Protein AF-F6I7S5-F1 (afdb_monomer_lite)

Structure (mmCIF, N/CA/C/O backbone):
data_AF-F6I7S5-F1
#
_entry.id   AF-F6I7S5-F1
#
loop_
_atom_site.group_PDB
_atom_site.id
_atom_site.type_symbol
_atom_site.label_atom_id
_atom_site.label_alt_id
_atom_site.label_comp_id
_atom_site.label_asym_id
_atom_site.label_entity_id
_atom_site.label_seq_id
_atom_site.pdbx_PDB_ins_code
_atom_site.Cartn_x
_atom_site.Cartn_y
_atom_site.Cartn_z
_atom_site.occupancy
_atom_site.B_iso_or_equiv
_atom_site.auth_seq_id
_atom_site.auth_comp_id
_atom_site.auth_asym_id
_atom_site.auth_atom_id
_atom_site.pdbx_PDB_model_num
ATOM 1 N N . MET A 1 1 ? -25.073 -0.819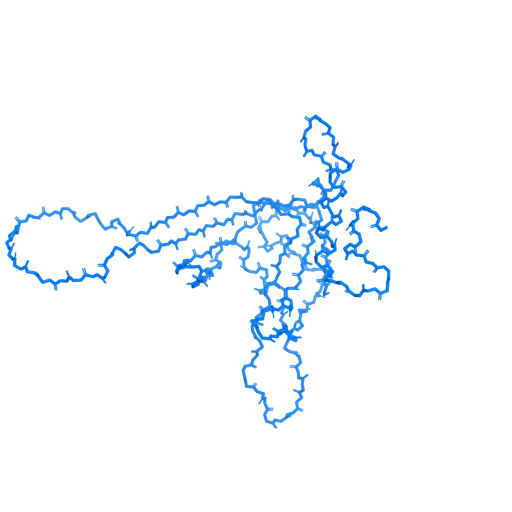 8.452 1.00 60.94 1 MET A N 1
ATOM 2 C CA . MET A 1 1 ? -25.116 -0.047 7.180 1.00 60.94 1 MET A CA 1
ATOM 3 C C . MET A 1 1 ? -25.048 1.482 7.337 1.00 60.94 1 MET A C 1
ATOM 5 O O . MET A 1 1 ? -24.682 2.134 6.365 1.00 60.94 1 MET A O 1
ATOM 9 N N . LYS A 1 2 ? -25.367 2.085 8.504 1.00 76.56 2 LYS A N 1
ATOM 10 C CA . LYS A 1 2 ? -25.260 3.552 8.701 1.00 76.56 2 LYS A CA 1
ATOM 11 C C . LYS A 1 2 ? -23.811 4.066 8.729 1.00 76.56 2 LYS A C 1
ATOM 13 O O . LYS A 1 2 ? -23.535 5.062 8.074 1.00 76.56 2 LYS A O 1
ATOM 18 N N . ALA A 1 3 ? -22.897 3.356 9.396 1.00 79.62 3 ALA A N 1
ATOM 19 C CA . ALA A 1 3 ? -21.488 3.759 9.518 1.00 79.62 3 ALA A CA 1
ATOM 20 C C . ALA A 1 3 ? -20.785 3.941 8.157 1.00 79.62 3 ALA A C 1
ATOM 22 O O . ALA A 1 3 ? -20.092 4.926 7.937 1.00 79.62 3 ALA A O 1
ATOM 23 N N . SER A 1 4 ? -21.039 3.045 7.197 1.00 82.69 4 SER A N 1
ATOM 24 C CA . SER A 1 4 ? -20.518 3.151 5.826 1.00 82.69 4 SER A CA 1
ATOM 25 C C . SER A 1 4 ? -21.387 4.002 4.893 1.00 82.69 4 SER A C 1
ATOM 27 O O . SER A 1 4 ? -21.151 4.007 3.689 1.00 82.69 4 SER A O 1
ATOM 29 N N . LYS A 1 5 ? -22.439 4.666 5.396 1.00 85.50 5 LYS A N 1
ATOM 30 C CA . LYS A 1 5 ? -23.433 5.401 4.588 1.00 85.50 5 LYS A CA 1
ATOM 31 C C . LYS A 1 5 ? -23.984 4.572 3.413 1.00 85.50 5 LYS A C 1
ATOM 33 O O . LYS A 1 5 ? -24.162 5.076 2.310 1.00 85.50 5 LYS A O 1
ATOM 38 N N . LYS A 1 6 ? -24.257 3.280 3.650 1.00 84.69 6 LYS A N 1
ATOM 39 C CA . LYS A 1 6 ? -24.715 2.296 2.643 1.00 84.69 6 LYS A CA 1
ATOM 40 C C . LYS A 1 6 ? -23.729 2.032 1.485 1.00 84.69 6 LYS A C 1
ATOM 42 O O . LYS A 1 6 ? -24.165 1.466 0.482 1.00 84.69 6 LYS A O 1
ATOM 47 N N . ARG A 1 7 ? -22.443 2.395 1.617 1.00 84.81 7 ARG A N 1
ATOM 48 C CA . ARG A 1 7 ? -21.375 2.080 0.643 1.00 84.81 7 ARG A CA 1
ATOM 49 C C . ARG A 1 7 ? -21.106 0.577 0.549 1.00 84.81 7 ARG A C 1
ATOM 51 O O . ARG A 1 7 ? -20.976 0.052 -0.545 1.00 84.81 7 ARG A O 1
ATOM 58 N N . PHE A 1 8 ? -21.115 -0.116 1.688 1.00 88.62 8 PHE A N 1
ATOM 59 C CA . PHE A 1 8 ? -20.945 -1.572 1.771 1.00 88.62 8 PHE A CA 1
ATOM 60 C C . PHE A 1 8 ? -22.254 -2.199 2.253 1.00 88.62 8 PHE A C 1
ATOM 62 O O . PHE A 1 8 ? -22.628 -2.040 3.423 1.00 88.62 8 PHE A O 1
ATOM 69 N N . ARG A 1 9 ? -22.997 -2.821 1.329 1.00 86.25 9 ARG A N 1
ATOM 70 C CA . ARG A 1 9 ? -24.315 -3.426 1.584 1.00 86.25 9 ARG A CA 1
ATOM 71 C C . ARG A 1 9 ? -24.197 -4.941 1.641 1.00 86.25 9 ARG A C 1
ATOM 73 O O . ARG A 1 9 ? -23.410 -5.537 0.918 1.00 86.25 9 ARG A O 1
ATOM 80 N N . ILE A 1 10 ? -25.024 -5.554 2.478 1.00 83.94 10 ILE A N 1
ATOM 81 C CA . ILE A 1 10 ? -25.122 -7.012 2.564 1.00 83.94 10 ILE A CA 1
ATOM 82 C C . ILE A 1 10 ? -25.696 -7.526 1.237 1.00 83.94 10 ILE A C 1
ATOM 84 O O . ILE A 1 10 ? -26.689 -6.984 0.755 1.00 83.94 10 ILE A O 1
ATOM 88 N N . GLY A 1 11 ? -25.047 -8.526 0.638 1.00 85.06 11 GLY A N 1
ATOM 89 C CA . GLY A 1 11 ? -25.449 -9.113 -0.647 1.00 85.06 11 GLY A CA 1
ATOM 90 C C . GLY A 1 11 ? -24.966 -8.365 -1.897 1.00 85.06 11 GLY A C 1
ATOM 91 O O . GLY A 1 11 ? -25.177 -8.857 -2.999 1.00 85.06 11 GLY A O 1
ATOM 92 N N . ALA A 1 12 ? -24.295 -7.216 -1.754 1.00 86.75 12 ALA A N 1
ATOM 93 C CA . ALA A 1 12 ? -23.661 -6.516 -2.870 1.00 86.75 12 ALA A CA 1
ATOM 94 C C . ALA A 1 12 ? -22.141 -6.699 -2.809 1.00 86.75 12 ALA A C 1
ATOM 96 O O . ALA A 1 12 ? -21.521 -6.420 -1.783 1.00 86.75 12 ALA A O 1
ATOM 97 N N . GLN A 1 13 ? -21.537 -7.148 -3.910 1.00 83.44 13 GLN A N 1
ATOM 98 C CA . GLN A 1 13 ? -20.086 -7.278 -3.999 1.00 83.44 13 GLN A CA 1
ATOM 99 C C . GLN A 1 13 ? -19.432 -5.890 -4.022 1.00 83.44 13 GLN A C 1
ATOM 101 O O . GLN A 1 13 ? -19.861 -4.997 -4.751 1.00 83.44 13 GLN A O 1
ATOM 106 N N . SER A 1 14 ? -18.375 -5.721 -3.233 1.00 85.38 14 SER A N 1
ATOM 107 C CA . SER A 1 14 ? -17.546 -4.516 -3.203 1.00 85.38 14 SER A CA 1
ATOM 108 C C . SER A 1 14 ? -16.073 -4.890 -3.259 1.00 85.38 14 SER A C 1
ATOM 110 O O . SER A 1 14 ? -15.705 -6.025 -2.953 1.00 85.38 14 SER A O 1
ATOM 112 N N . ASP A 1 15 ? -15.227 -3.927 -3.609 1.00 85.00 15 ASP A N 1
ATOM 113 C CA . ASP A 1 15 ? -13.785 -4.127 -3.600 1.00 85.00 15 ASP A CA 1
ATOM 114 C C . ASP A 1 15 ? -13.271 -4.360 -2.155 1.00 85.00 15 ASP A C 1
ATOM 116 O O . ASP A 1 15 ? -13.560 -3.553 -1.260 1.00 85.00 15 ASP A O 1
ATOM 120 N N . PRO A 1 16 ? -12.537 -5.459 -1.885 1.00 86.81 16 PRO A N 1
ATOM 121 C CA . PRO A 1 16 ? -12.036 -5.761 -0.544 1.00 86.81 16 PRO A CA 1
ATOM 122 C C . PRO A 1 16 ? -11.033 -4.733 -0.013 1.00 86.81 16 PRO A C 1
ATOM 124 O O . PRO A 1 16 ? -11.004 -4.477 1.190 1.00 86.81 16 PRO A O 1
ATOM 127 N N . VAL A 1 17 ? -10.217 -4.131 -0.884 1.00 88.56 17 VAL A N 1
ATOM 128 C CA . VAL A 1 17 ? -9.227 -3.114 -0.498 1.00 88.56 17 VAL A CA 1
ATOM 129 C C . VAL A 1 17 ? -9.941 -1.828 -0.098 1.00 88.56 17 VAL A C 1
ATOM 131 O O . VAL A 1 17 ? -9.606 -1.227 0.921 1.00 88.56 17 VAL A O 1
ATOM 134 N N . GLU A 1 18 ? -10.970 -1.438 -0.847 1.00 88.94 18 GLU A N 1
ATOM 135 C CA . GLU A 1 18 ? -11.831 -0.301 -0.526 1.00 88.94 18 GLU A CA 1
ATOM 136 C C . GLU A 1 18 ? -12.548 -0.495 0.818 1.00 88.94 18 GLU A C 1
ATOM 138 O O . GLU A 1 18 ? -12.567 0.415 1.653 1.00 88.94 18 GLU A O 1
ATOM 143 N N . PHE A 1 19 ? -13.091 -1.693 1.054 1.00 91.25 19 PHE A N 1
ATOM 144 C CA . PHE A 1 19 ? -13.728 -2.043 2.321 1.00 91.25 19 PHE A CA 1
ATOM 145 C C . PHE A 1 19 ? -12.742 -2.009 3.491 1.00 91.25 19 PHE A C 1
ATOM 147 O O . PHE A 1 19 ? -13.021 -1.366 4.502 1.00 91.25 19 PHE A O 1
ATOM 154 N N . MET A 1 20 ? -11.581 -2.652 3.354 1.00 92.31 20 MET A N 1
ATOM 155 C CA . MET A 1 20 ? -10.560 -2.697 4.404 1.00 92.31 20 MET A CA 1
ATOM 156 C C . MET A 1 20 ? -9.999 -1.312 4.714 1.00 92.31 20 MET A C 1
ATOM 158 O O . MET A 1 20 ? -9.863 -0.955 5.883 1.00 92.31 20 MET A O 1
ATOM 162 N N . SER A 1 21 ? -9.743 -0.497 3.689 1.00 92.19 21 SER A N 1
ATOM 163 C CA . SER A 1 21 ? -9.320 0.892 3.865 1.00 92.19 21 SER A CA 1
ATOM 164 C C . SER A 1 21 ? -10.362 1.693 4.645 1.00 92.19 21 SER A C 1
ATOM 166 O O . SER A 1 21 ? -10.026 2.377 5.613 1.00 92.19 21 SER A O 1
ATOM 168 N N . TRP A 1 22 ? -11.644 1.579 4.283 1.00 93.75 22 TRP A N 1
ATOM 169 C CA . TRP A 1 22 ? -12.716 2.228 5.035 1.00 93.75 22 TRP A CA 1
ATOM 170 C C . TRP A 1 22 ? -12.783 1.726 6.480 1.00 93.75 22 TRP A C 1
ATOM 172 O O . TRP A 1 22 ? -12.867 2.542 7.397 1.00 93.75 22 TRP A O 1
ATOM 182 N N . LEU A 1 23 ? -12.723 0.411 6.692 1.00 93.81 23 LEU A N 1
ATOM 183 C CA . LEU A 1 23 ? -12.840 -0.201 8.011 1.00 93.81 23 LEU A CA 1
ATOM 184 C C . LEU A 1 23 ? -11.714 0.258 8.941 1.00 93.81 23 LEU A C 1
ATOM 186 O O . LEU A 1 23 ? -11.995 0.733 10.036 1.00 93.81 23 LEU A O 1
ATOM 190 N N . LEU A 1 24 ? -10.456 0.174 8.500 1.00 94.38 24 LEU A N 1
ATOM 191 C CA . LEU A 1 24 ? -9.300 0.570 9.308 1.00 94.38 24 LEU A CA 1
ATOM 192 C C . LEU A 1 24 ? -9.330 2.063 9.648 1.00 94.38 24 LEU A C 1
ATOM 194 O O . LEU A 1 24 ? -9.093 2.430 10.795 1.00 94.38 24 LEU A O 1
ATOM 198 N N . ASN A 1 25 ? -9.676 2.919 8.684 1.00 92.94 25 ASN A N 1
ATOM 199 C CA . ASN A 1 25 ? -9.794 4.357 8.926 1.00 92.94 25 ASN A CA 1
ATOM 200 C C . ASN A 1 25 ? -10.958 4.693 9.869 1.00 92.94 25 ASN A C 1
ATOM 202 O O . ASN A 1 25 ? -10.814 5.549 10.739 1.00 92.94 25 ASN A O 1
ATOM 206 N N . THR A 1 26 ? -12.091 4.001 9.734 1.00 93.50 26 THR A N 1
ATOM 207 C CA . THR A 1 26 ? -13.244 4.181 10.631 1.00 93.50 26 THR A CA 1
ATOM 208 C C . THR A 1 26 ? -12.886 3.748 12.051 1.00 93.50 26 THR A C 1
ATOM 210 O O . THR A 1 26 ? -13.056 4.523 12.985 1.00 93.50 26 THR A O 1
ATOM 213 N N . LEU A 1 27 ? -12.286 2.563 12.212 1.00 93.44 27 LEU A N 1
ATOM 214 C CA . LEU A 1 27 ? -11.830 2.071 13.512 1.00 93.44 27 LEU A CA 1
ATOM 215 C C . LEU A 1 27 ? -10.758 2.974 14.126 1.00 93.44 27 LEU A C 1
ATOM 217 O O . LEU A 1 27 ? -10.769 3.189 15.333 1.00 93.44 27 LEU A O 1
ATOM 221 N N . HIS A 1 28 ? -9.843 3.520 13.321 1.00 92.56 28 HIS A N 1
ATOM 222 C CA . HIS A 1 28 ? -8.878 4.503 13.802 1.00 92.56 28 HIS A CA 1
ATOM 223 C C . HIS A 1 28 ? -9.585 5.735 14.373 1.00 92.56 28 HIS A C 1
ATOM 225 O O . HIS A 1 28 ? -9.240 6.161 15.473 1.00 92.56 28 HIS A O 1
ATOM 231 N N . GLY A 1 29 ? -10.563 6.280 13.642 1.00 91.38 29 GLY A N 1
ATOM 232 C CA . GLY A 1 29 ? -11.340 7.445 14.061 1.00 91.38 29 GLY A CA 1
ATOM 233 C C . GLY A 1 29 ? -12.109 7.205 15.359 1.00 91.38 29 GLY A C 1
ATOM 234 O O . GLY A 1 29 ? -12.022 8.026 16.272 1.00 91.38 29 GLY A O 1
ATOM 235 N N . ASP A 1 30 ? -12.787 6.062 15.461 1.00 91.00 30 ASP A N 1
ATOM 236 C CA . ASP A 1 30 ? -13.624 5.709 16.613 1.00 91.00 30 ASP A CA 1
ATOM 237 C C . ASP A 1 30 ? -12.793 5.342 17.855 1.00 91.00 30 ASP A C 1
ATOM 239 O O . ASP A 1 30 ? -13.164 5.675 18.979 1.00 91.00 30 ASP A O 1
ATOM 243 N N . LEU A 1 31 ? -11.637 4.692 17.672 1.00 90.94 31 LEU A N 1
ATOM 244 C CA . LEU A 1 31 ? -10.725 4.290 18.754 1.00 90.94 31 LEU A CA 1
ATOM 245 C C . LEU A 1 31 ? -9.625 5.326 19.022 1.00 90.94 31 LEU A C 1
ATOM 247 O O . LEU A 1 31 ? -8.621 5.030 19.683 1.00 90.94 31 LEU A O 1
ATOM 251 N N . ARG A 1 32 ? -9.765 6.535 18.474 1.00 90.25 32 ARG A N 1
ATOM 252 C CA . ARG A 1 32 ? -8.754 7.578 18.598 1.00 90.25 32 ARG A CA 1
ATOM 253 C C . ARG A 1 32 ? -8.683 8.089 20.030 1.00 90.25 32 ARG A C 1
ATOM 255 O O . ARG A 1 32 ? -9.639 8.639 20.568 1.00 90.25 32 ARG A O 1
ATOM 262 N N . THR A 1 33 ? -7.496 8.017 20.622 1.00 83.06 33 THR A N 1
ATOM 263 C CA . THR A 1 33 ? -7.243 8.652 21.919 1.00 83.06 33 THR A CA 1
ATOM 264 C C . THR A 1 33 ? -6.984 10.151 21.742 1.00 83.06 33 THR A C 1
ATOM 266 O O . THR A 1 33 ? -6.116 10.566 20.969 1.00 83.06 33 THR A O 1
ATOM 269 N N . SER A 1 34 ? -7.718 10.984 22.490 1.00 73.31 34 SER A N 1
ATOM 270 C CA . SER A 1 34 ? -7.696 12.454 22.356 1.00 73.31 34 SER A CA 1
ATOM 271 C C . SER A 1 34 ? -6.321 13.097 22.583 1.00 73.31 34 SER A C 1
ATOM 273 O O . SER A 1 34 ? -6.113 14.232 22.168 1.00 73.31 34 SER A O 1
ATOM 275 N N . LYS A 1 35 ? -5.383 12.408 23.246 1.00 71.31 35 LYS A N 1
ATOM 276 C CA . LYS A 1 35 ? -4.090 12.984 23.652 1.00 71.31 35 LYS A CA 1
ATOM 277 C C . LYS A 1 35 ? -2.967 12.829 22.621 1.00 71.31 35 LYS A C 1
ATOM 279 O O . LYS A 1 35 ? -1.994 13.567 22.710 1.00 71.31 35 LYS A O 1
ATOM 284 N N . LYS A 1 36 ? -3.040 11.865 21.690 1.00 73.44 36 LYS A N 1
ATOM 285 C CA . LYS A 1 36 ? -1.896 11.522 20.810 1.00 73.44 36 LYS A CA 1
ATOM 286 C C . LYS A 1 36 ? -2.239 11.237 19.343 1.00 73.44 36 LYS A C 1
ATOM 288 O O . LYS A 1 36 ? -1.374 10.751 18.624 1.00 73.44 36 LYS A O 1
ATOM 293 N N . ASN A 1 37 ? -3.473 11.498 18.892 1.00 79.69 37 ASN A N 1
ATOM 294 C CA . ASN A 1 37 ? -3.940 11.127 17.540 1.00 79.69 37 ASN A CA 1
ATOM 295 C C . ASN A 1 37 ? -3.550 9.676 17.166 1.00 79.69 37 ASN A C 1
ATOM 297 O O . ASN A 1 37 ? -3.188 9.373 16.034 1.00 79.69 37 ASN A O 1
ATOM 301 N N . SER A 1 38 ? -3.561 8.789 18.164 1.00 85.94 38 SER A N 1
ATOM 302 C CA . SER A 1 38 ? -3.105 7.406 18.066 1.00 85.94 38 SER A CA 1
ATOM 303 C C . SER A 1 38 ? -4.232 6.480 18.512 1.00 85.94 38 SER A C 1
ATOM 305 O O . SER A 1 38 ? -5.096 6.846 19.317 1.00 85.94 38 SER A O 1
ATOM 307 N N . SER A 1 39 ? -4.225 5.281 17.947 1.00 93.06 39 SER A N 1
ATOM 308 C CA . SER A 1 39 ? -5.195 4.213 18.176 1.00 93.06 39 SER A CA 1
ATOM 309 C C . SER A 1 39 ? -4.461 2.880 18.074 1.00 93.06 39 SER A C 1
ATOM 311 O O . SER A 1 39 ? -3.390 2.814 17.461 1.00 93.06 39 SER A O 1
ATOM 313 N N . ILE A 1 40 ? -5.075 1.806 18.569 1.00 92.06 40 ILE A N 1
ATOM 314 C CA . ILE A 1 40 ? -4.549 0.451 18.369 1.00 92.06 40 ILE A CA 1
ATOM 315 C C . ILE A 1 40 ? -4.340 0.126 16.881 1.00 92.06 40 ILE A C 1
ATOM 317 O O . ILE A 1 40 ? -3.349 -0.503 16.531 1.00 92.06 40 ILE A O 1
ATOM 321 N N . ILE A 1 41 ? -5.197 0.648 15.993 1.00 94.06 41 ILE A N 1
ATOM 322 C CA . ILE A 1 41 ? -5.081 0.449 14.542 1.00 94.06 41 ILE A CA 1
ATOM 323 C C . ILE A 1 41 ? -3.753 0.998 14.019 1.00 94.06 41 ILE A C 1
ATOM 325 O O . ILE A 1 41 ? -3.024 0.298 13.324 1.00 94.06 41 ILE A O 1
ATOM 329 N N . TYR A 1 42 ? -3.405 2.229 14.390 1.00 93.69 42 TYR A N 1
ATOM 330 C CA . TYR A 1 42 ? -2.148 2.840 13.954 1.00 93.69 42 TYR A CA 1
ATOM 331 C C . TYR A 1 42 ? -0.935 2.179 14.610 1.00 93.69 42 TYR A C 1
ATOM 333 O O . TYR A 1 42 ? 0.080 1.989 13.951 1.00 93.69 42 TYR A O 1
ATOM 341 N N . ASN A 1 43 ? -1.045 1.760 15.869 1.00 91.56 43 ASN A N 1
ATOM 342 C CA . ASN A 1 43 ? 0.048 1.061 16.547 1.00 91.56 43 ASN A CA 1
ATOM 343 C C . ASN A 1 43 ? 0.348 -0.301 15.899 1.00 91.56 43 ASN A C 1
ATOM 345 O O . ASN A 1 43 ? 1.510 -0.682 15.782 1.00 91.56 43 ASN A O 1
ATOM 349 N N . CYS A 1 44 ? -0.688 -1.017 15.457 1.00 92.38 44 CYS A N 1
ATOM 350 C CA . CYS A 1 44 ? -0.541 -2.340 14.864 1.00 92.38 44 CYS A CA 1
ATOM 351 C C . CYS A 1 44 ? -0.183 -2.296 13.374 1.00 92.38 44 CYS A C 1
ATOM 353 O O . CYS A 1 44 ? 0.696 -3.042 12.951 1.00 92.38 44 CYS A O 1
ATOM 355 N N . PHE A 1 45 ? -0.847 -1.444 12.586 1.00 94.56 45 PHE A N 1
ATOM 356 C CA . PHE A 1 45 ? -0.828 -1.522 11.119 1.00 94.56 45 PHE A CA 1
ATOM 357 C C . PHE A 1 45 ? -0.112 -0.356 10.425 1.00 94.56 45 PHE A C 1
ATOM 359 O O . PHE A 1 45 ? 0.153 -0.450 9.228 1.00 94.56 45 PHE A O 1
ATOM 366 N N . GLN A 1 46 ? 0.223 0.739 11.123 1.00 94.56 46 GLN A N 1
ATOM 367 C CA . GLN A 1 46 ? 0.822 1.905 10.466 1.00 94.56 46 GLN A CA 1
ATOM 368 C C . GLN A 1 46 ? 2.330 1.749 10.240 1.00 94.56 46 GLN A C 1
ATOM 370 O O . GLN A 1 46 ? 3.147 1.904 11.152 1.00 94.56 46 GLN A O 1
ATOM 375 N N . GLY A 1 47 ? 2.706 1.534 8.984 1.00 93.94 47 GLY A N 1
ATOM 376 C CA . GLY A 1 47 ? 4.079 1.659 8.516 1.00 93.94 47 GLY A CA 1
ATOM 377 C C . GLY A 1 47 ? 4.439 3.087 8.104 1.00 93.94 47 GLY A C 1
ATOM 378 O O . GLY A 1 47 ? 3.660 4.030 8.266 1.00 93.94 47 GLY A O 1
ATOM 379 N N . GLU A 1 48 ? 5.647 3.251 7.583 1.00 94.69 48 GLU A N 1
ATOM 380 C CA . GLU A 1 48 ? 6.101 4.467 6.908 1.00 94.69 48 GLU A CA 1
ATOM 381 C C . GLU A 1 48 ? 6.873 4.074 5.650 1.00 94.69 48 GLU A C 1
ATOM 383 O O . GLU A 1 48 ? 7.692 3.150 5.673 1.00 94.69 48 GLU A O 1
ATOM 388 N N . LEU A 1 49 ? 6.556 4.754 4.553 1.00 94.50 49 LEU A N 1
ATOM 389 C CA . LEU A 1 49 ? 7.176 4.574 3.255 1.00 94.50 49 LEU A CA 1
ATOM 390 C C . LEU A 1 49 ? 7.848 5.881 2.851 1.00 94.50 49 LEU A C 1
ATOM 392 O O . LEU A 1 49 ? 7.217 6.936 2.841 1.00 94.50 49 LEU A O 1
ATOM 396 N N . GLU A 1 50 ? 9.116 5.803 2.493 1.00 95.12 50 GLU A N 1
ATOM 397 C CA . GLU A 1 50 ? 9.846 6.884 1.857 1.00 95.12 50 GLU A CA 1
ATOM 398 C C . GLU A 1 50 ? 9.791 6.711 0.341 1.00 95.12 50 GLU A C 1
ATOM 400 O O . GLU A 1 50 ? 9.958 5.608 -0.184 1.00 95.12 50 GLU A O 1
ATOM 405 N N . VAL A 1 51 ? 9.528 7.811 -0.353 1.00 94.06 51 VAL A N 1
ATOM 406 C CA . VAL A 1 51 ? 9.474 7.890 -1.808 1.00 94.06 51 VAL A CA 1
ATOM 407 C C . VAL A 1 51 ? 10.464 8.952 -2.241 1.00 94.06 51 VAL A C 1
ATOM 409 O O . VAL A 1 51 ? 10.293 10.125 -1.910 1.00 94.06 51 VAL A O 1
ATOM 412 N N . VAL A 1 52 ? 11.490 8.530 -2.971 1.00 93.56 52 VAL A N 1
ATOM 413 C CA . VAL A 1 52 ? 12.461 9.423 -3.607 1.00 93.56 52 VAL A CA 1
ATOM 414 C C . VAL A 1 52 ? 12.085 9.527 -5.072 1.00 93.56 52 VAL A C 1
ATOM 416 O O . VAL A 1 52 ? 11.992 8.510 -5.756 1.00 93.56 52 VAL A O 1
ATOM 419 N N . LYS A 1 53 ? 11.841 10.742 -5.545 1.00 91.19 53 LYS A N 1
ATOM 420 C CA . LYS A 1 53 ? 11.402 11.038 -6.902 1.00 91.19 53 LYS A CA 1
ATOM 421 C C . LYS A 1 53 ? 12.437 11.926 -7.575 1.00 91.19 53 LYS A C 1
ATOM 423 O O . LYS A 1 53 ? 12.685 13.043 -7.139 1.00 91.19 53 LYS A O 1
ATOM 428 N N . GLU A 1 54 ? 13.015 11.417 -8.650 1.00 90.62 54 GLU A N 1
ATOM 429 C CA . GLU A 1 54 ? 13.991 12.105 -9.483 1.00 90.62 54 GLU A CA 1
ATOM 430 C C . GLU A 1 54 ? 13.284 12.550 -10.765 1.00 90.62 54 GLU A C 1
ATOM 432 O O . GLU A 1 54 ? 12.785 11.725 -11.539 1.00 90.62 54 GLU A O 1
ATOM 437 N N . ILE A 1 55 ? 13.185 13.860 -10.971 1.00 85.94 55 ILE A N 1
ATOM 438 C CA . ILE A 1 55 ? 12.555 14.459 -12.146 1.00 85.94 55 ILE A CA 1
ATOM 439 C C . ILE A 1 55 ? 13.670 15.072 -12.994 1.00 85.94 55 ILE A C 1
ATOM 441 O O . ILE A 1 55 ? 14.321 16.008 -12.524 1.00 85.94 55 ILE A O 1
ATOM 445 N N . PRO A 1 56 ? 13.905 14.591 -14.226 1.00 82.62 56 PRO A N 1
ATOM 446 C CA . PRO A 1 56 ? 14.809 15.270 -15.138 1.00 82.62 56 PRO A CA 1
ATOM 447 C C . PRO A 1 56 ? 14.215 16.639 -15.472 1.00 82.62 56 PRO A C 1
ATOM 449 O O . PRO A 1 56 ? 13.094 16.740 -15.982 1.00 82.62 56 PRO A O 1
ATOM 452 N N . ASN A 1 57 ? 14.953 17.696 -15.160 1.00 71.06 57 ASN A N 1
ATOM 453 C CA . ASN A 1 57 ? 14.606 19.034 -15.581 1.00 71.06 57 ASN A CA 1
ATOM 454 C C . ASN A 1 57 ? 14.933 19.101 -17.078 1.00 71.06 57 ASN A C 1
ATOM 456 O O . ASN A 1 57 ? 16.078 19.015 -17.500 1.00 71.06 57 ASN A O 1
ATOM 460 N N . LYS A 1 58 ? 13.904 19.102 -17.924 1.00 62.44 58 LYS A N 1
ATOM 461 C CA . LYS A 1 58 ? 14.060 19.491 -19.325 1.00 62.44 58 LYS A CA 1
ATOM 462 C C . LYS A 1 58 ? 13.514 20.899 -19.434 1.00 62.44 58 LYS A C 1
ATOM 464 O O . LYS A 1 58 ? 12.320 21.083 -19.674 1.00 62.44 58 LYS A O 1
ATOM 469 N N . GLY A 1 59 ? 14.388 21.879 -19.236 1.00 52.47 59 GLY A N 1
ATOM 470 C CA . GLY A 1 59 ? 14.140 23.224 -19.729 1.00 52.47 59 GLY A CA 1
ATOM 471 C C . GLY A 1 59 ? 13.940 23.182 -21.249 1.00 52.47 59 GLY A C 1
ATOM 472 O O . GLY A 1 59 ? 14.795 22.697 -21.978 1.00 52.47 59 GLY A O 1
ATOM 473 N N . PHE A 1 60 ? 12.775 23.644 -21.702 1.00 43.41 60 PHE A N 1
ATOM 474 C CA . PHE A 1 60 ? 12.535 24.273 -23.006 1.00 43.41 60 PHE A CA 1
ATOM 475 C C . PHE A 1 60 ? 13.156 23.614 -24.256 1.00 43.41 60 PHE A C 1
ATOM 477 O O . PHE A 1 60 ? 14.134 24.094 -24.821 1.00 43.41 60 PHE A O 1
ATOM 484 N N . PHE A 1 61 ? 12.486 22.595 -24.799 1.00 45.69 61 PHE A N 1
ATOM 485 C CA . PHE A 1 61 ? 12.536 22.325 -26.241 1.00 45.69 61 PHE A CA 1
ATOM 486 C C . PHE A 1 61 ? 11.528 23.226 -26.973 1.00 45.69 61 PHE A C 1
ATOM 488 O O . PHE A 1 61 ? 10.549 22.715 -27.495 1.00 45.69 61 PHE A O 1
ATOM 495 N N . GLU A 1 62 ? 11.743 24.545 -27.031 1.00 44.53 62 GLU A N 1
ATOM 496 C CA . GLU A 1 62 ? 11.118 25.391 -28.065 1.00 44.53 62 GLU A CA 1
ATOM 497 C C . GLU A 1 62 ? 12.087 26.499 -28.530 1.00 44.53 62 GLU A C 1
ATOM 499 O O . GLU A 1 62 ? 12.428 27.406 -27.781 1.00 44.53 62 GLU A O 1
ATOM 504 N N . LYS A 1 63 ? 12.492 26.373 -29.805 1.00 39.03 63 LYS A N 1
ATOM 505 C CA . LYS A 1 63 ? 13.169 27.326 -30.712 1.00 39.03 63 LYS A CA 1
ATOM 506 C C . LYS A 1 63 ? 14.604 27.781 -30.400 1.00 39.03 63 LYS A C 1
ATOM 508 O O . LYS A 1 63 ? 14.855 28.804 -29.777 1.00 39.03 63 LYS A O 1
ATOM 513 N N . ARG A 1 64 ? 15.548 27.089 -31.052 1.00 43.84 64 ARG A N 1
ATOM 514 C CA . ARG A 1 64 ? 16.738 27.721 -31.639 1.00 43.84 64 ARG A CA 1
ATOM 515 C C . ARG A 1 64 ? 16.307 28.489 -32.891 1.00 43.84 64 ARG A C 1
ATOM 517 O O . ARG A 1 64 ? 15.776 27.857 -33.794 1.00 43.84 64 ARG A O 1
ATOM 524 N N . GLU A 1 65 ? 16.548 29.794 -32.921 1.00 43.16 65 GLU A N 1
ATOM 525 C CA . GLU A 1 65 ? 17.009 30.554 -34.096 1.00 43.16 65 GLU A CA 1
ATOM 526 C C . GLU A 1 65 ? 17.276 32.005 -33.670 1.00 43.16 65 GLU A C 1
ATOM 528 O O . GLU A 1 65 ? 16.352 32.807 -33.558 1.00 43.16 65 GLU A O 1
ATOM 533 N N . ASN A 1 66 ? 18.535 32.310 -33.335 1.00 37.28 66 ASN A N 1
ATOM 534 C CA . ASN A 1 66 ? 19.318 33.395 -33.944 1.00 37.28 66 ASN A CA 1
ATOM 535 C C . ASN A 1 66 ? 20.587 33.704 -33.133 1.00 37.28 66 ASN A C 1
ATOM 537 O O . ASN A 1 66 ? 20.509 34.035 -31.957 1.00 37.28 66 ASN A O 1
ATOM 541 N N . GLY A 1 67 ? 21.726 33.613 -33.826 1.00 39.06 67 GLY A N 1
ATOM 542 C CA . GLY A 1 67 ? 22.731 34.679 -33.901 1.00 39.06 67 GLY A CA 1
ATOM 543 C C . GLY A 1 67 ? 23.521 35.079 -32.653 1.00 39.06 67 GLY A C 1
ATOM 544 O O . GLY A 1 67 ? 23.055 35.886 -31.862 1.00 39.06 67 GLY A O 1
ATOM 545 N N . ASP A 1 68 ? 24.776 34.631 -32.658 1.00 35.84 68 ASP A N 1
ATOM 546 C CA . ASP A 1 68 ? 25.996 35.372 -32.306 1.00 35.84 68 ASP A CA 1
ATOM 547 C C . ASP A 1 68 ? 26.502 35.551 -30.857 1.00 35.84 68 ASP A C 1
ATOM 549 O O . ASP A 1 68 ? 25.830 35.987 -29.928 1.00 35.84 68 ASP A O 1
ATOM 553 N N . ASP A 1 69 ? 27.815 35.288 -30.806 1.00 37.59 69 ASP A N 1
ATOM 554 C CA . ASP A 1 69 ? 28.900 35.876 -30.019 1.00 37.59 69 ASP A CA 1
ATOM 555 C C . ASP A 1 69 ? 29.314 35.349 -28.623 1.00 37.59 69 ASP A C 1
ATOM 557 O O . ASP A 1 69 ? 28.745 35.633 -27.574 1.00 37.59 69 ASP A O 1
ATOM 561 N N . GLN A 1 70 ? 30.479 34.682 -28.681 1.00 40.81 70 GLN A N 1
ATOM 562 C CA . GLN A 1 70 ? 31.704 34.889 -27.893 1.00 40.81 70 GLN A CA 1
ATOM 563 C C . GLN A 1 70 ? 31.776 34.481 -26.408 1.00 40.81 70 GLN A C 1
ATOM 565 O O . GLN A 1 70 ? 31.346 35.167 -25.488 1.00 40.81 70 GLN A O 1
ATOM 570 N N . ASN A 1 71 ? 32.550 33.405 -26.206 1.00 41.34 71 ASN A N 1
ATOM 571 C CA . ASN A 1 71 ? 33.653 33.271 -25.246 1.00 41.34 71 ASN A CA 1
ATOM 572 C C . ASN A 1 71 ? 33.495 33.925 -23.862 1.00 41.34 71 ASN A C 1
ATOM 574 O O . ASN A 1 71 ? 34.029 35.003 -23.605 1.00 41.34 71 ASN A O 1
ATOM 578 N N . LYS A 1 72 ? 32.986 33.145 -22.901 1.00 37.41 72 LYS A N 1
ATOM 579 C CA . LYS A 1 72 ? 33.507 33.152 -21.526 1.00 37.41 72 LYS A CA 1
ATOM 580 C C . LYS A 1 72 ? 33.641 31.725 -21.010 1.00 37.41 72 LYS A C 1
ATOM 582 O O . LYS A 1 72 ? 32.648 31.036 -20.795 1.00 37.41 72 LYS A O 1
ATOM 587 N N . ALA A 1 73 ? 34.893 31.317 -20.804 1.00 48.81 73 ALA A N 1
ATOM 588 C CA . ALA A 1 73 ? 35.269 30.124 -20.062 1.00 48.81 73 ALA A CA 1
ATOM 589 C C . ALA A 1 73 ? 34.535 30.124 -18.715 1.00 48.81 73 ALA A C 1
ATOM 591 O O . ALA A 1 73 ? 34.822 30.935 -17.835 1.00 48.81 73 ALA A O 1
ATOM 592 N N . THR A 1 74 ? 33.537 29.255 -18.604 1.00 36.16 74 THR A N 1
ATOM 593 C CA . THR A 1 74 ? 32.757 29.038 -17.392 1.00 36.16 74 THR A CA 1
ATOM 594 C C . THR A 1 74 ? 33.159 27.679 -16.854 1.00 36.16 74 THR A C 1
ATOM 596 O O . THR A 1 74 ? 33.159 26.677 -17.565 1.00 36.16 74 THR A O 1
ATOM 599 N N . THR A 1 75 ? 33.603 27.698 -15.607 1.00 38.44 75 THR A N 1
ATOM 600 C CA . THR A 1 75 ? 33.894 26.549 -14.761 1.00 38.44 75 THR A CA 1
ATOM 601 C C . THR A 1 75 ? 32.847 25.456 -14.948 1.00 38.44 75 THR A C 1
ATOM 603 O O . THR A 1 75 ? 31.649 25.720 -14.856 1.00 38.44 75 THR A O 1
ATOM 606 N N . ALA A 1 76 ? 33.323 24.245 -15.231 1.00 42.22 76 ALA A N 1
ATOM 607 C CA . ALA A 1 76 ? 32.523 23.038 -15.332 1.00 42.22 76 ALA A CA 1
ATOM 608 C C . ALA A 1 76 ? 31.906 22.695 -13.967 1.00 42.22 76 ALA A C 1
ATOM 610 O O . ALA A 1 76 ? 32.451 21.891 -13.219 1.00 42.22 76 ALA A O 1
ATOM 611 N N . ASP A 1 77 ? 30.773 23.317 -13.651 1.00 39.28 77 ASP A N 1
ATOM 612 C CA . ASP A 1 77 ? 29.799 22.760 -12.721 1.00 39.28 77 ASP A CA 1
ATOM 613 C C . ASP A 1 77 ? 28.801 21.946 -13.547 1.00 39.28 77 ASP A C 1
ATOM 615 O O . ASP A 1 77 ? 27.763 22.431 -13.997 1.00 39.28 77 ASP A O 1
ATOM 619 N N . GLU A 1 78 ? 29.131 20.672 -13.752 1.00 43.94 78 GLU A N 1
ATOM 620 C CA . GLU A 1 78 ? 28.210 19.635 -14.228 1.00 43.94 78 GLU A CA 1
ATOM 621 C C . GLU A 1 78 ? 27.192 19.275 -13.126 1.00 43.94 78 GLU A C 1
ATOM 623 O O . GLU A 1 78 ? 26.992 18.111 -12.774 1.00 43.94 78 GLU A O 1
ATOM 628 N N . HIS A 1 79 ? 26.540 20.276 -12.531 1.00 51.31 79 HIS A N 1
ATOM 629 C CA . HIS A 1 79 ? 25.454 20.045 -11.589 1.00 51.31 79 HIS A CA 1
ATOM 630 C C . HIS A 1 79 ? 24.210 19.636 -12.378 1.00 51.31 79 HIS A C 1
ATOM 632 O O . HIS A 1 79 ? 23.460 20.462 -12.891 1.00 51.31 79 HIS A O 1
ATOM 638 N N . ALA A 1 80 ? 24.057 18.318 -12.510 1.00 55.75 80 ALA A N 1
ATOM 639 C CA . ALA A 1 80 ? 22.978 17.634 -13.201 1.00 55.75 80 ALA A CA 1
ATOM 640 C C . ALA A 1 80 ? 21.613 18.303 -12.971 1.00 55.75 80 ALA A C 1
ATOM 642 O O . ALA A 1 80 ? 21.160 18.462 -11.837 1.00 55.75 80 ALA A O 1
ATOM 643 N N . ASP A 1 81 ? 20.960 18.636 -14.083 1.00 73.56 81 ASP A N 1
ATOM 644 C CA . ASP A 1 81 ? 19.644 19.262 -14.201 1.00 73.56 81 ASP A CA 1
ATOM 645 C C . ASP A 1 81 ? 18.528 18.288 -13.745 1.00 73.56 81 ASP A C 1
ATOM 647 O O . ASP A 1 81 ? 17.707 17.808 -14.528 1.00 73.56 81 ASP A O 1
ATOM 651 N N . VAL A 1 82 ? 18.552 17.874 -12.474 1.00 78.75 82 VAL A N 1
ATOM 652 C CA . VAL A 1 82 ? 17.662 16.856 -11.894 1.00 78.75 82 VAL A CA 1
ATOM 653 C C . VAL A 1 82 ? 17.110 17.352 -10.562 1.00 78.75 82 VAL A C 1
ATOM 655 O O . VAL A 1 82 ? 17.847 17.617 -9.616 1.00 78.75 82 VAL A O 1
ATOM 658 N N . ILE A 1 83 ? 15.783 17.429 -10.471 1.00 86.25 83 ILE A N 1
ATOM 659 C CA . ILE A 1 83 ? 15.075 17.787 -9.240 1.0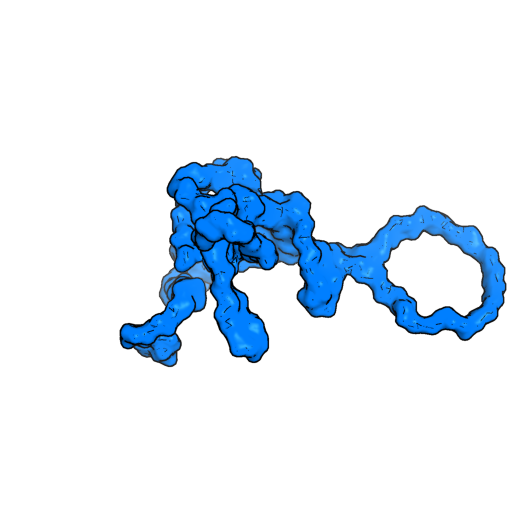0 86.25 83 ILE A CA 1
ATOM 660 C C . ILE A 1 83 ? 14.841 16.506 -8.434 1.00 86.25 83 ILE A C 1
ATOM 662 O O . ILE A 1 83 ? 14.190 15.575 -8.916 1.00 86.25 83 ILE A O 1
ATOM 666 N N . LEU A 1 84 ? 15.359 16.467 -7.205 1.00 89.06 84 LEU A N 1
ATOM 667 C CA . LEU A 1 84 ? 15.176 15.365 -6.259 1.00 89.06 84 LEU A CA 1
ATOM 668 C C . LEU A 1 84 ? 14.153 15.752 -5.183 1.00 89.06 84 LEU A C 1
ATOM 670 O O . LEU A 1 84 ? 14.383 16.662 -4.391 1.00 89.06 84 LEU A O 1
ATOM 674 N N . GLU A 1 85 ? 13.032 15.035 -5.134 1.00 91.31 85 GLU A N 1
ATOM 675 C CA . GLU A 1 85 ? 11.981 15.190 -4.124 1.00 91.31 85 GLU A CA 1
ATOM 676 C C . GLU A 1 85 ? 11.922 13.937 -3.241 1.00 91.31 85 GLU A C 1
ATOM 678 O O . GLU A 1 85 ? 11.650 12.842 -3.732 1.00 91.31 85 GLU A O 1
ATOM 683 N N . THR A 1 86 ? 12.115 14.087 -1.929 1.00 93.75 86 THR A N 1
ATOM 684 C CA . THR A 1 86 ? 11.959 12.987 -0.963 1.00 93.75 86 THR A CA 1
ATOM 685 C C . THR A 1 86 ? 10.752 13.242 -0.071 1.00 93.75 86 THR A C 1
ATOM 687 O O . THR A 1 86 ? 10.665 14.270 0.598 1.00 93.75 86 THR A O 1
ATOM 690 N N . CYS A 1 87 ? 9.821 12.290 -0.029 1.00 94.00 87 CYS A N 1
ATOM 691 C CA . CYS A 1 87 ? 8.614 12.350 0.792 1.00 94.00 87 CYS A CA 1
ATOM 692 C C . CYS A 1 87 ? 8.509 11.107 1.678 1.00 94.00 87 CYS A C 1
ATOM 694 O O . CYS A 1 87 ? 8.778 9.997 1.226 1.00 94.00 87 CYS A O 1
ATOM 696 N N . ARG A 1 88 ? 8.064 11.279 2.926 1.00 94.81 88 ARG A N 1
ATOM 697 C CA . ARG A 1 88 ? 7.679 10.174 3.812 1.00 94.81 88 ARG A CA 1
ATOM 698 C C . ARG A 1 88 ? 6.176 10.172 4.006 1.00 94.81 88 ARG A C 1
ATOM 700 O O . ARG A 1 88 ? 5.596 11.191 4.372 1.00 94.81 88 ARG A O 1
ATOM 707 N N . MET A 1 89 ? 5.558 9.023 3.775 1.00 93.69 89 MET A N 1
ATOM 708 C CA . MET A 1 89 ? 4.115 8.844 3.857 1.00 93.69 89 MET A CA 1
ATOM 709 C C . MET A 1 89 ? 3.760 7.654 4.757 1.00 93.69 89 MET A C 1
ATOM 711 O O . MET A 1 89 ? 4.318 6.564 4.592 1.00 93.69 89 MET A O 1
ATOM 715 N N . PRO A 1 90 ? 2.840 7.824 5.724 1.00 94.75 90 PRO A N 1
ATOM 716 C CA . PRO A 1 90 ? 2.326 6.705 6.496 1.00 94.75 90 PRO A CA 1
ATOM 717 C C . PRO A 1 90 ? 1.439 5.823 5.613 1.00 94.75 90 PRO A C 1
ATOM 719 O O . PRO A 1 90 ? 0.718 6.314 4.744 1.00 94.75 90 PRO A O 1
ATOM 722 N N . PHE A 1 91 ? 1.450 4.518 5.869 1.00 94.44 91 PHE A N 1
ATOM 723 C CA . PHE A 1 91 ? 0.549 3.577 5.206 1.00 94.44 91 PHE A CA 1
ATOM 724 C C . PHE A 1 91 ? -0.033 2.588 6.213 1.00 94.44 91 PHE A C 1
ATOM 726 O O . PHE A 1 91 ? 0.632 2.221 7.176 1.00 94.44 91 PHE A O 1
ATOM 733 N N . LEU A 1 92 ? -1.263 2.133 5.971 1.00 94.19 92 LEU A N 1
ATOM 734 C CA . LEU A 1 92 ? -1.887 1.023 6.712 1.00 94.19 92 LEU A CA 1
ATOM 735 C C . LEU A 1 92 ? -1.871 -0.285 5.915 1.00 94.19 92 LEU A C 1
ATOM 737 O O . LEU A 1 92 ? -1.969 -1.371 6.476 1.00 94.19 92 LEU A O 1
ATOM 741 N N . MET A 1 93 ? -1.784 -0.171 4.590 1.00 93.00 93 MET A N 1
ATOM 742 C CA . MET A 1 93 ? -1.788 -1.287 3.657 1.00 93.00 93 MET A CA 1
ATOM 743 C C . MET A 1 93 ? -0.793 -0.991 2.540 1.00 93.00 93 MET A C 1
ATOM 745 O O . MET A 1 93 ? -0.757 0.129 2.028 1.00 93.00 93 MET A O 1
ATOM 749 N N . LEU A 1 94 ? -0.004 -1.991 2.159 1.00 91.38 94 LEU A N 1
ATOM 750 C CA . LEU A 1 94 ? 0.976 -1.888 1.088 1.00 91.38 94 LEU A CA 1
ATOM 751 C C . LEU A 1 94 ? 0.439 -2.581 -0.168 1.00 91.38 94 LEU A C 1
ATOM 753 O O . LEU A 1 94 ? 0.101 -3.767 -0.153 1.00 91.38 94 LEU A O 1
ATOM 757 N N . GLY A 1 95 ? 0.343 -1.818 -1.254 1.00 90.25 95 GLY A N 1
ATOM 758 C CA . GLY A 1 95 ? -0.114 -2.323 -2.543 1.00 90.25 95 GLY A CA 1
ATOM 759 C C . GLY A 1 95 ? 1.009 -3.008 -3.306 1.00 90.25 95 GLY A C 1
ATOM 760 O O . GLY A 1 95 ? 2.060 -2.419 -3.527 1.00 90.25 95 GLY A O 1
ATOM 761 N N . LEU A 1 96 ? 0.760 -4.236 -3.738 1.00 88.75 96 LEU A N 1
ATOM 762 C CA . LEU A 1 96 ? 1.659 -5.042 -4.546 1.00 88.75 96 LEU A CA 1
ATOM 763 C C . LEU A 1 96 ? 1.214 -4.962 -6.004 1.00 88.75 96 LEU A C 1
ATOM 765 O O . LEU A 1 96 ? 0.138 -5.457 -6.355 1.00 88.75 96 LEU A O 1
ATOM 769 N N . ASP A 1 97 ? 2.027 -4.324 -6.840 1.00 83.44 97 ASP A N 1
ATOM 770 C CA . ASP A 1 97 ? 1.780 -4.269 -8.277 1.00 83.44 97 ASP A CA 1
ATOM 771 C C . ASP A 1 97 ? 2.236 -5.596 -8.898 1.00 83.44 97 ASP A C 1
ATOM 773 O O . ASP A 1 97 ? 3.394 -5.995 -8.773 1.00 83.44 97 ASP A O 1
ATOM 777 N N . LEU A 1 98 ? 1.304 -6.315 -9.524 1.00 81.69 98 LEU A N 1
ATOM 778 C CA . LEU A 1 98 ? 1.624 -7.543 -10.245 1.00 81.69 98 LEU A CA 1
ATOM 779 C C . LEU A 1 98 ? 2.244 -7.184 -11.599 1.00 81.69 98 LEU A C 1
ATOM 781 O O . LEU A 1 98 ? 1.781 -6.229 -12.232 1.00 81.69 98 LEU A O 1
ATOM 785 N N . PRO A 1 99 ? 3.244 -7.943 -12.078 1.00 79.25 99 PRO A N 1
ATOM 786 C CA . PRO A 1 99 ? 3.773 -7.719 -13.413 1.00 79.25 99 PRO A CA 1
ATOM 787 C C . PRO A 1 99 ? 2.671 -7.934 -14.460 1.00 79.25 99 PRO A C 1
ATOM 789 O O . PRO A 1 99 ? 1.719 -8.693 -14.218 1.00 79.25 99 PRO A O 1
ATOM 792 N N . PRO A 1 100 ? 2.763 -7.249 -15.611 1.00 74.88 100 PRO A N 1
ATOM 793 C CA . PRO A 1 100 ? 1.805 -7.432 -16.688 1.00 74.88 100 PRO A CA 1
ATOM 794 C C . PRO A 1 100 ? 1.803 -8.898 -17.147 1.00 74.88 100 PRO A C 1
ATOM 796 O O . PRO A 1 100 ? 2.855 -9.546 -17.129 1.00 74.88 100 PRO A O 1
ATOM 799 N N . PRO A 1 101 ? 0.638 -9.439 -17.545 1.00 69.00 101 PRO A N 1
ATOM 800 C CA . PRO A 1 101 ? 0.587 -10.780 -18.100 1.00 69.00 101 PRO A CA 1
ATOM 801 C C . PRO A 1 101 ? 1.456 -10.854 -19.371 1.00 69.00 101 PRO A C 1
ATOM 803 O O . PRO A 1 101 ? 1.563 -9.859 -20.095 1.00 69.00 101 PRO A O 1
ATOM 806 N N . PRO A 1 102 ? 2.066 -12.014 -19.673 1.00 69.56 102 PRO A N 1
ATOM 807 C CA . PRO A 1 102 ? 2.797 -12.211 -20.919 1.00 69.56 102 PRO A CA 1
ATOM 808 C C . PRO A 1 102 ? 1.904 -11.905 -22.128 1.00 69.56 102 PRO A C 1
ATOM 810 O O . PRO A 1 102 ? 0.764 -12.366 -22.191 1.00 69.56 102 PRO A O 1
ATOM 813 N N . LEU A 1 103 ? 2.422 -11.135 -23.089 1.00 66.19 103 LEU A N 1
ATOM 814 C CA . LEU A 1 103 ? 1.663 -10.733 -24.281 1.00 66.19 103 LEU A CA 1
ATOM 815 C C . LEU A 1 103 ? 1.416 -11.898 -25.250 1.00 66.19 103 LEU A C 1
ATOM 817 O O . LEU A 1 103 ? 0.434 -11.885 -25.990 1.00 66.19 103 LEU A O 1
ATOM 821 N N . PHE A 1 104 ? 2.284 -12.910 -25.234 1.00 65.31 104 PHE A N 1
ATOM 822 C CA . PHE A 1 104 ? 2.202 -14.061 -26.124 1.00 65.31 104 PHE A CA 1
ATOM 823 C C . PHE A 1 104 ? 1.673 -15.275 -25.365 1.00 65.31 104 PHE A C 1
ATOM 825 O O . PHE A 1 104 ? 2.217 -15.666 -24.332 1.00 65.31 104 PHE A O 1
ATOM 832 N N . LYS A 1 105 ? 0.590 -15.857 -25.884 1.00 58.72 105 LYS A N 1
ATOM 833 C CA . LYS A 1 105 ? 0.065 -17.147 -25.436 1.00 58.72 105 LYS A CA 1
ATOM 834 C C . LYS A 1 105 ? 0.812 -18.225 -26.209 1.00 58.72 105 LYS A C 1
ATOM 836 O O . LYS A 1 105 ? 0.862 -18.159 -27.434 1.00 58.72 105 LYS A O 1
ATOM 841 N N . ASP A 1 106 ? 1.407 -19.172 -25.499 1.00 58.06 106 ASP A N 1
ATOM 842 C CA . ASP A 1 106 ? 2.102 -20.289 -26.130 1.00 58.06 106 ASP A CA 1
ATOM 843 C C . ASP A 1 106 ? 1.114 -21.106 -26.984 1.00 58.06 106 ASP A C 1
ATOM 845 O O . ASP A 1 106 ? -0.015 -21.363 -26.555 1.00 58.06 106 ASP A O 1
ATOM 849 N N . VAL A 1 107 ? 1.521 -21.500 -28.195 1.00 57.81 107 VAL A N 1
ATOM 850 C CA . VAL A 1 107 ? 0.652 -22.165 -29.196 1.00 57.81 107 VAL A CA 1
ATOM 851 C C . VAL A 1 107 ? 0.221 -23.571 -28.735 1.00 57.81 107 VAL A C 1
ATOM 853 O O . VAL A 1 107 ? -0.742 -24.128 -29.250 1.00 57.81 107 VAL A O 1
ATOM 856 N N . MET A 1 108 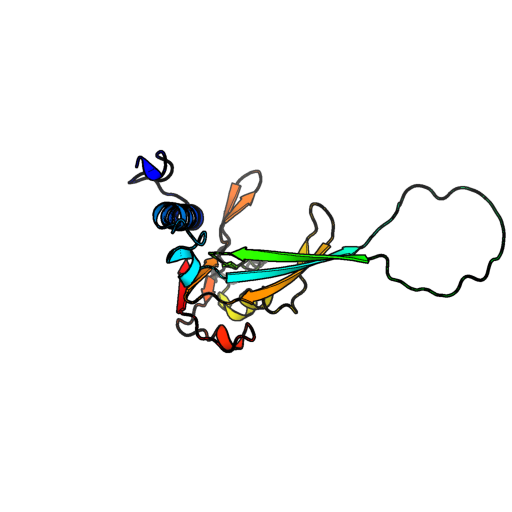? 0.887 -24.118 -27.711 1.00 60.22 108 MET A N 1
ATOM 857 C CA . MET A 1 108 ? 0.687 -25.470 -27.167 1.00 60.22 108 MET A CA 1
ATOM 858 C C . MET A 1 108 ? -0.164 -25.527 -25.884 1.00 60.22 108 MET A C 1
ATOM 860 O O . MET A 1 108 ? -0.035 -26.451 -25.087 1.00 60.22 108 MET A O 1
ATOM 864 N N . GLU A 1 109 ? -1.040 -24.542 -25.689 1.00 58.34 109 GLU A N 1
ATOM 865 C CA . GLU A 1 109 ? -2.243 -24.638 -24.853 1.00 58.34 109 GLU A CA 1
ATOM 866 C C . GLU A 1 109 ? -2.055 -25.213 -23.431 1.00 58.34 109 GLU A C 1
ATOM 868 O O . GLU A 1 109 ? -2.374 -26.361 -23.137 1.00 58.34 109 GLU A O 1
ATOM 873 N N . LYS A 1 110 ? -1.693 -24.348 -22.479 1.00 52.31 110 LYS A N 1
ATOM 874 C CA . LYS A 1 110 ? -2.367 -24.320 -21.171 1.00 52.31 110 LYS A CA 1
ATOM 875 C C . LYS A 1 110 ? -2.555 -22.858 -20.784 1.00 52.31 110 LYS A C 1
ATOM 877 O O . LYS A 1 110 ? -1.638 -22.056 -20.939 1.00 52.31 110 LYS A O 1
ATOM 882 N N . ASN A 1 111 ? -3.725 -22.507 -20.246 1.00 51.34 111 ASN A N 1
ATOM 883 C CA . ASN A 1 111 ? -3.939 -21.268 -19.488 1.00 51.34 111 ASN A CA 1
ATOM 884 C C . ASN A 1 111 ? -3.079 -21.310 -18.209 1.00 51.34 111 ASN A C 1
ATOM 886 O O . ASN A 1 111 ? -3.599 -21.413 -17.098 1.00 51.34 111 ASN A O 1
ATOM 890 N N . ILE A 1 112 ? -1.754 -21.322 -18.356 1.00 58.53 112 ILE A N 1
ATOM 891 C CA . ILE A 1 112 ? -0.823 -21.299 -17.240 1.00 58.53 112 ILE A CA 1
ATOM 892 C C . ILE A 1 112 ? -0.903 -19.886 -16.699 1.00 58.53 112 ILE A C 1
ATOM 894 O O . ILE A 1 112 ? -0.411 -18.934 -17.302 1.00 58.53 112 ILE A O 1
ATOM 898 N N . ILE A 1 113 ? -1.602 -19.744 -15.578 1.00 62.78 113 ILE A N 1
ATOM 899 C CA . ILE A 1 113 ? -1.637 -18.486 -14.859 1.00 62.78 113 ILE A CA 1
ATOM 900 C C . ILE A 1 113 ? -0.191 -18.176 -14.457 1.00 62.78 113 ILE A C 1
ATOM 902 O O . ILE A 1 113 ? 0.403 -18.987 -13.741 1.00 62.78 113 ILE A O 1
ATOM 906 N N . PRO A 1 114 ? 0.396 -17.052 -14.907 1.00 65.62 114 PRO A N 1
ATOM 907 C CA . PRO A 1 114 ? 1.783 -16.753 -14.597 1.00 65.62 114 PRO A CA 1
ATOM 908 C C . PRO A 1 114 ? 1.930 -16.641 -13.080 1.00 65.62 114 PRO A C 1
ATOM 910 O O . PRO A 1 114 ? 1.148 -15.953 -12.416 1.00 65.62 114 PRO A O 1
ATOM 913 N N . GLN A 1 115 ? 2.891 -17.377 -12.532 1.00 69.25 115 GLN A N 1
ATOM 914 C CA . GLN A 1 115 ? 3.193 -17.390 -11.109 1.00 69.25 115 GLN A CA 1
ATOM 915 C C . GLN A 1 115 ? 4.408 -16.511 -10.858 1.00 69.25 115 GLN A C 1
ATOM 917 O O . GLN A 1 115 ? 5.429 -16.640 -11.531 1.00 69.25 115 GLN A O 1
ATOM 922 N N . VAL A 1 116 ? 4.282 -15.579 -9.917 1.00 77.50 116 VAL A N 1
ATOM 923 C CA . VAL A 1 116 ? 5.352 -14.639 -9.583 1.00 77.50 116 VAL A CA 1
ATOM 924 C C . VAL A 1 116 ? 5.635 -14.742 -8.093 1.00 77.50 116 VAL A C 1
ATOM 926 O O . VAL A 1 116 ? 4.719 -14.546 -7.284 1.00 77.50 116 VAL A O 1
ATOM 929 N N . PRO A 1 117 ? 6.887 -15.029 -7.704 1.00 81.44 117 PRO A N 1
ATOM 930 C CA . PRO A 1 117 ? 7.265 -15.039 -6.305 1.00 81.44 117 PRO A CA 1
ATOM 931 C C . PRO A 1 117 ? 7.045 -13.675 -5.650 1.00 81.44 117 PRO A C 1
ATOM 933 O O . PRO A 1 117 ? 7.444 -12.640 -6.189 1.00 81.44 117 PRO A O 1
ATOM 936 N N . LEU A 1 118 ? 6.469 -13.667 -4.446 1.00 80.69 118 LEU A N 1
ATOM 937 C CA . LEU A 1 118 ? 6.185 -12.427 -3.720 1.00 80.69 118 LEU A CA 1
ATOM 938 C C . LEU A 1 118 ? 7.440 -11.568 -3.472 1.00 80.69 118 LEU A C 1
ATOM 940 O O . LEU A 1 118 ? 7.348 -10.342 -3.481 1.00 80.69 118 LEU A O 1
ATOM 944 N N . PHE A 1 119 ? 8.614 -12.184 -3.297 1.00 81.44 119 PHE A N 1
ATOM 945 C CA . PHE A 1 119 ? 9.866 -11.455 -3.065 1.00 81.44 119 PHE A CA 1
ATOM 946 C C . PHE A 1 119 ? 10.225 -10.512 -4.226 1.00 81.44 119 PHE A C 1
ATOM 948 O O . PHE A 1 119 ? 10.667 -9.393 -3.986 1.00 81.44 119 PHE A O 1
ATOM 955 N N . ASN A 1 120 ? 9.955 -10.914 -5.475 1.00 83.38 120 ASN A N 1
ATOM 956 C CA . ASN A 1 120 ? 10.200 -10.073 -6.650 1.00 83.38 120 ASN A CA 1
ATOM 957 C C . ASN A 1 120 ? 9.332 -8.816 -6.631 1.00 83.38 120 ASN A C 1
ATOM 959 O O . ASN A 1 120 ? 9.779 -7.742 -7.018 1.00 83.38 120 ASN A O 1
ATOM 963 N N . ILE A 1 121 ? 8.095 -8.946 -6.154 1.00 85.75 121 ILE A N 1
ATOM 964 C CA . ILE A 1 121 ? 7.159 -7.825 -6.071 1.00 85.75 121 ILE A CA 1
ATOM 965 C C . ILE A 1 121 ? 7.540 -6.903 -4.908 1.00 85.75 121 ILE A C 1
ATOM 967 O O . ILE A 1 121 ? 7.491 -5.680 -5.035 1.00 85.75 121 ILE A O 1
ATOM 971 N N . LEU A 1 122 ? 7.963 -7.480 -3.780 1.00 87.06 122 LEU A N 1
ATOM 972 C CA . LEU A 1 122 ? 8.417 -6.718 -2.618 1.00 87.06 122 LEU A CA 1
ATOM 973 C C . LEU A 1 122 ? 9.709 -5.943 -2.882 1.00 87.06 122 LEU A C 1
ATOM 975 O O . LEU A 1 122 ? 9.904 -4.914 -2.240 1.00 87.06 122 LEU A O 1
ATOM 979 N N . LYS A 1 123 ? 10.523 -6.358 -3.864 1.00 87.38 123 LYS A N 1
ATOM 980 C CA . LYS A 1 123 ? 11.721 -5.632 -4.318 1.00 87.38 123 LYS A CA 1
ATOM 981 C C . LYS A 1 123 ? 11.466 -4.196 -4.733 1.00 87.38 123 LYS A C 1
ATOM 983 O O . LYS A 1 123 ? 12.351 -3.368 -4.637 1.00 87.38 123 LYS A O 1
ATOM 988 N N . LYS A 1 124 ? 10.227 -3.844 -5.057 1.00 89.00 124 LYS A N 1
ATOM 989 C CA . LYS A 1 124 ? 9.837 -2.443 -5.217 1.00 89.00 124 LYS A CA 1
ATOM 990 C C . LYS A 1 124 ? 10.139 -1.564 -3.993 1.00 89.00 124 LYS A C 1
ATOM 992 O O . LYS A 1 124 ? 10.297 -0.362 -4.162 1.00 89.00 124 LYS A O 1
ATOM 997 N N . PHE A 1 125 ? 10.171 -2.136 -2.790 1.00 90.44 125 PHE A N 1
ATOM 998 C CA . PHE A 1 125 ? 10.195 -1.414 -1.516 1.00 90.44 125 PHE A CA 1
ATOM 999 C C . PHE A 1 125 ? 11.533 -1.485 -0.760 1.00 90.44 125 PHE A C 1
ATOM 1001 O O . PHE A 1 125 ? 11.583 -1.089 0.409 1.00 90.44 125 PHE A O 1
ATOM 1008 N N . ASP A 1 126 ? 12.594 -1.992 -1.394 1.00 87.56 126 ASP A N 1
ATOM 1009 C CA . ASP A 1 126 ? 13.943 -2.079 -0.814 1.00 87.56 126 ASP A CA 1
ATOM 1010 C C . ASP A 1 126 ? 14.718 -0.745 -0.862 1.00 87.56 126 ASP A C 1
ATOM 1012 O O . ASP A 1 126 ? 15.672 -0.547 -0.111 1.00 87.56 126 ASP A O 1
ATOM 1016 N N . GLY A 1 127 ? 14.263 0.206 -1.681 1.00 87.31 127 GLY A N 1
ATOM 1017 C CA . GLY A 1 127 ? 14.926 1.483 -1.933 1.00 87.31 127 GLY A CA 1
ATOM 1018 C C . GLY A 1 127 ? 15.949 1.450 -3.069 1.00 87.31 127 GLY A C 1
ATOM 1019 O O . GLY A 1 127 ? 16.485 2.504 -3.403 1.00 87.31 127 GLY A O 1
ATOM 1020 N N . GLU A 1 128 ? 16.192 0.293 -3.683 1.00 87.50 128 GLU A N 1
ATOM 1021 C CA . GLU A 1 128 ? 17.112 0.104 -4.807 1.00 87.50 128 GLU A CA 1
ATOM 1022 C C . GLU A 1 128 ? 16.368 0.090 -6.143 1.00 87.50 128 GLU A C 1
ATOM 1024 O O . GLU A 1 128 ? 16.818 0.715 -7.109 1.00 87.50 128 GLU A O 1
ATOM 1029 N N . LEU A 1 129 ? 15.213 -0.589 -6.211 1.00 87.44 129 LEU A N 1
ATOM 1030 C CA . LEU A 1 129 ? 14.470 -0.707 -7.464 1.00 87.44 129 LEU A CA 1
ATOM 1031 C C . LEU A 1 129 ? 13.944 0.659 -7.924 1.00 87.44 129 LEU A C 1
ATOM 1033 O O . LEU A 1 129 ? 13.073 1.271 -7.300 1.00 87.44 129 LEU A O 1
ATOM 1037 N N . VAL A 1 130 ? 14.440 1.106 -9.077 1.00 88.50 130 VAL A N 1
ATOM 1038 C CA . VAL A 1 130 ? 13.951 2.306 -9.754 1.00 88.50 130 VAL A CA 1
ATOM 1039 C C . VAL A 1 130 ? 12.726 1.947 -10.580 1.00 88.50 130 VAL A C 1
ATOM 1041 O O . VAL A 1 130 ? 12.766 1.075 -11.444 1.00 88.50 130 VAL A O 1
ATOM 1044 N N . THR A 1 131 ? 11.634 2.655 -10.330 1.00 86.25 131 THR A N 1
ATOM 1045 C CA . THR A 1 131 ? 10.408 2.568 -11.122 1.00 86.25 131 THR A CA 1
ATOM 1046 C C . THR A 1 131 ? 10.247 3.833 -11.950 1.00 86.25 131 THR A C 1
ATOM 1048 O O . THR A 1 131 ? 10.365 4.942 -11.432 1.00 86.25 131 THR A O 1
ATOM 1051 N N . GLU A 1 132 ? 9.985 3.683 -13.243 1.00 83.94 132 GLU A N 1
ATOM 1052 C CA . GLU A 1 132 ? 9.745 4.825 -14.122 1.00 83.94 132 GLU A CA 1
ATOM 1053 C C . GLU A 1 132 ? 8.247 5.110 -14.209 1.00 83.94 132 GLU A C 1
ATOM 1055 O O . GLU A 1 132 ? 7.437 4.248 -14.557 1.00 83.94 132 GLU A O 1
ATOM 1060 N N . VAL A 1 133 ? 7.869 6.341 -13.879 1.00 80.56 133 VAL A N 1
ATOM 1061 C CA . VAL A 1 133 ? 6.497 6.830 -13.987 1.00 80.56 133 VAL A CA 1
ATOM 1062 C C . VAL A 1 133 ? 6.447 7.818 -15.139 1.00 80.56 133 VAL A C 1
ATOM 1064 O O . VAL A 1 133 ? 7.150 8.819 -15.126 1.00 80.56 133 VAL A O 1
ATOM 1067 N N . VAL A 1 134 ? 5.612 7.537 -16.140 1.00 72.19 134 VAL A N 1
ATOM 1068 C CA . VAL A 1 134 ? 5.542 8.335 -17.379 1.00 72.19 134 VAL A CA 1
ATOM 1069 C C . VAL A 1 134 ? 4.525 9.483 -17.281 1.00 72.19 134 VAL A C 1
ATOM 1071 O O . VAL A 1 134 ? 4.629 10.469 -18.004 1.00 72.19 134 VAL A O 1
ATOM 1074 N N . ARG A 1 135 ? 3.535 9.395 -16.379 1.00 68.06 135 ARG A N 1
ATOM 1075 C CA . ARG A 1 135 ? 2.446 10.381 -16.231 1.00 68.06 135 ARG A CA 1
ATOM 1076 C C . ARG A 1 135 ? 2.302 10.845 -14.775 1.00 68.06 135 ARG A C 1
ATOM 1078 O O . ARG A 1 135 ? 2.332 9.991 -13.894 1.00 68.06 135 ARG A O 1
ATOM 1085 N N . PRO A 1 136 ? 2.085 12.148 -14.493 1.00 69.25 136 PRO A N 1
ATOM 1086 C CA . PRO A 1 136 ? 1.906 13.269 -15.431 1.00 69.25 136 PRO A CA 1
ATOM 1087 C C . PRO A 1 136 ? 3.212 13.832 -16.024 1.00 69.25 136 PRO A C 1
ATOM 1089 O O . PRO A 1 136 ? 3.160 14.549 -17.016 1.00 69.25 136 PRO A O 1
ATOM 1092 N N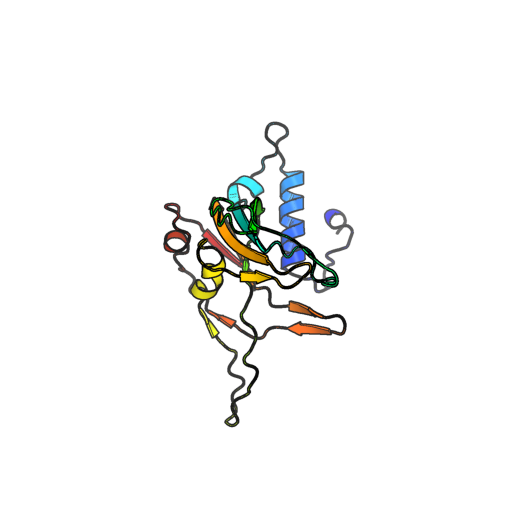 . ARG A 1 137 ? 4.374 13.508 -15.447 1.00 77.31 137 ARG A N 1
ATOM 1093 C CA . ARG A 1 137 ? 5.710 13.809 -15.989 1.00 77.31 137 ARG A CA 1
ATOM 1094 C C . ARG A 1 137 ? 6.600 12.586 -15.803 1.00 77.31 137 ARG A C 1
ATOM 1096 O O . ARG A 1 137 ? 6.391 11.847 -14.842 1.00 77.31 137 ARG A O 1
ATOM 1103 N N . ILE A 1 138 ? 7.580 12.415 -16.689 1.00 83.69 138 ILE A N 1
ATOM 1104 C CA . ILE A 1 138 ? 8.590 11.361 -16.563 1.00 83.69 138 ILE A CA 1
ATOM 1105 C C . ILE A 1 138 ? 9.354 11.591 -15.259 1.00 83.69 138 ILE A C 1
ATOM 1107 O O . ILE A 1 138 ? 9.942 12.652 -15.067 1.00 83.69 138 ILE A O 1
ATOM 1111 N N . ALA A 1 139 ? 9.313 10.614 -14.361 1.00 85.75 139 ALA A N 1
ATOM 1112 C CA . ALA A 1 139 ? 10.048 10.634 -13.108 1.00 85.75 139 ALA A CA 1
ATOM 1113 C C . ALA A 1 139 ? 10.529 9.226 -12.761 1.00 85.75 139 ALA A C 1
ATOM 1115 O O . ALA A 1 139 ? 9.832 8.239 -13.006 1.00 85.75 139 ALA A O 1
ATOM 1116 N N . ARG A 1 140 ? 11.707 9.146 -12.150 1.00 90.06 140 ARG A N 1
ATOM 1117 C CA . ARG A 1 140 ? 12.234 7.921 -11.550 1.00 90.06 140 ARG A CA 1
ATOM 1118 C C . ARG A 1 140 ? 11.873 7.919 -10.078 1.00 90.06 140 ARG A C 1
ATOM 1120 O O . ARG A 1 140 ? 12.179 8.870 -9.371 1.00 90.06 140 ARG A O 1
ATOM 1127 N N . MET A 1 141 ? 11.189 6.883 -9.617 1.00 91.31 141 MET A N 1
ATOM 1128 C CA . MET A 1 141 ? 10.780 6.741 -8.225 1.00 91.31 141 MET A CA 1
ATOM 1129 C C . MET A 1 141 ? 11.457 5.531 -7.592 1.00 91.31 141 MET A C 1
ATOM 1131 O O . MET A 1 141 ? 11.408 4.434 -8.151 1.00 91.31 141 MET A O 1
ATOM 1135 N N . ARG A 1 142 ? 12.036 5.721 -6.406 1.00 93.06 142 ARG A N 1
ATOM 1136 C CA . ARG A 1 142 ? 12.466 4.642 -5.508 1.00 93.06 142 ARG A CA 1
ATOM 1137 C C . ARG A 1 142 ? 11.563 4.638 -4.284 1.00 93.06 142 ARG A C 1
ATOM 1139 O O . ARG A 1 142 ? 11.271 5.699 -3.730 1.00 93.06 142 ARG A O 1
ATOM 1146 N N . TYR A 1 143 ? 11.129 3.455 -3.862 1.00 93.12 143 TYR A N 1
ATOM 1147 C CA . TYR A 1 143 ? 10.299 3.288 -2.673 1.00 93.12 143 TYR A CA 1
ATOM 1148 C C . TYR A 1 143 ? 11.071 2.504 -1.623 1.00 93.12 143 TYR A C 1
ATOM 1150 O O . TYR A 1 143 ? 11.645 1.466 -1.931 1.00 93.12 143 TYR A O 1
ATOM 1158 N N . ARG A 1 144 ? 11.050 2.971 -0.377 1.00 92.69 144 ARG A N 1
ATOM 1159 C CA . ARG A 1 144 ? 11.723 2.310 0.741 1.00 92.69 144 ARG A CA 1
ATOM 1160 C C . ARG A 1 144 ? 10.817 2.268 1.956 1.00 92.69 144 ARG A C 1
ATOM 1162 O O . ARG A 1 144 ? 10.366 3.311 2.420 1.00 92.69 144 ARG A O 1
ATOM 1169 N N . VAL A 1 145 ? 10.561 1.085 2.509 1.00 92.38 145 VAL A N 1
ATOM 1170 C CA . VAL A 1 145 ? 9.870 0.997 3.807 1.00 92.38 145 VAL A CA 1
ATOM 1171 C C . VAL A 1 145 ? 10.839 1.432 4.903 1.00 92.38 145 VAL A C 1
ATOM 1173 O O . VAL A 1 145 ? 11.804 0.735 5.198 1.00 92.38 145 VAL A O 1
ATOM 1176 N N . THR A 1 146 ? 10.585 2.586 5.518 1.00 91.56 146 THR A N 1
ATOM 1177 C CA . THR A 1 146 ? 11.406 3.124 6.616 1.00 91.56 146 THR A CA 1
ATOM 1178 C C . THR A 1 146 ? 10.944 2.617 7.975 1.00 91.56 146 THR A C 1
ATOM 1180 O O . THR A 1 146 ? 11.757 2.428 8.880 1.00 91.56 146 THR A O 1
ATOM 1183 N N . ARG A 1 147 ? 9.639 2.355 8.132 1.00 91.56 147 ARG A N 1
ATOM 1184 C CA . ARG A 1 147 ? 9.062 1.780 9.353 1.00 91.56 147 ARG A CA 1
ATOM 1185 C C . ARG A 1 147 ? 8.132 0.624 9.018 1.00 91.56 147 ARG A C 1
ATOM 1187 O O . ARG A 1 147 ? 7.096 0.819 8.384 1.00 91.56 147 ARG A O 1
ATOM 1194 N N . LEU A 1 148 ? 8.474 -0.563 9.515 1.00 91.12 148 LEU A N 1
ATOM 1195 C CA . LEU A 1 148 ? 7.631 -1.750 9.416 1.00 91.12 148 LEU A CA 1
ATOM 1196 C C . LEU A 1 148 ? 6.564 -1.737 10.531 1.00 91.12 148 LEU A C 1
ATOM 1198 O O . LEU A 1 148 ? 6.925 -1.528 11.696 1.00 91.12 148 LEU A O 1
ATOM 1202 N N . PRO A 1 149 ? 5.272 -1.943 10.214 1.00 91.75 149 PRO A N 1
ATOM 1203 C CA . PRO A 1 149 ? 4.236 -2.112 11.229 1.00 91.75 149 PRO A CA 1
ATOM 1204 C C . PRO A 1 149 ? 4.377 -3.460 11.953 1.00 91.75 149 PRO A C 1
ATOM 1206 O O . PRO A 1 149 ? 5.049 -4.368 11.467 1.00 91.75 149 PRO A O 1
ATOM 1209 N N . GLN A 1 150 ? 3.710 -3.616 13.100 1.00 90.25 150 GLN A N 1
ATOM 1210 C CA . GLN A 1 150 ? 3.657 -4.900 13.815 1.00 90.25 150 GLN A CA 1
ATOM 1211 C C . GLN A 1 150 ? 2.959 -5.980 12.973 1.00 90.25 150 GLN A C 1
ATOM 1213 O O . GLN A 1 150 ? 3.374 -7.141 12.962 1.00 90.25 150 GLN A O 1
ATOM 1218 N N . TYR A 1 151 ? 1.918 -5.574 12.247 1.00 90.38 151 TYR A N 1
ATOM 1219 C CA . TYR A 1 151 ? 1.189 -6.399 11.299 1.00 90.38 151 TYR A CA 1
ATOM 1220 C C . TYR A 1 151 ? 1.134 -5.681 9.951 1.00 90.38 151 TYR A C 1
ATOM 1222 O O . TYR A 1 151 ? 0.549 -4.607 9.824 1.00 90.38 151 TYR A O 1
ATOM 1230 N N . LEU A 1 152 ? 1.762 -6.265 8.937 1.00 90.38 152 LEU A N 1
ATOM 1231 C CA . LEU A 1 152 ? 1.803 -5.735 7.583 1.00 90.38 152 LEU A CA 1
ATOM 1232 C C . LEU A 1 152 ? 0.636 -6.292 6.771 1.00 90.38 152 LEU A C 1
ATOM 1234 O O . LEU A 1 152 ? 0.537 -7.500 6.558 1.00 90.38 152 LEU A O 1
ATOM 1238 N N . ILE A 1 153 ? -0.222 -5.401 6.277 1.00 91.69 153 ILE A N 1
ATOM 1239 C CA . ILE A 1 153 ? -1.283 -5.765 5.341 1.00 91.69 153 ILE A CA 1
ATOM 1240 C C . ILE A 1 153 ? -0.764 -5.562 3.920 1.00 91.69 153 ILE A C 1
ATOM 1242 O O . ILE A 1 153 ? -0.437 -4.443 3.525 1.00 91.69 153 ILE A O 1
ATOM 1246 N N . LEU A 1 154 ? -0.715 -6.642 3.152 1.00 90.00 154 LEU A N 1
ATOM 1247 C CA . LEU A 1 154 ? -0.363 -6.642 1.739 1.00 90.00 154 LEU A CA 1
ATOM 1248 C C . LEU A 1 154 ? -1.627 -6.853 0.914 1.00 90.00 154 LEU A C 1
ATOM 1250 O O . LEU A 1 154 ? -2.429 -7.732 1.226 1.00 90.00 154 LEU A O 1
ATOM 1254 N N . HIS A 1 155 ? -1.800 -6.092 -0.162 1.00 87.69 155 HIS A N 1
ATOM 1255 C CA . HIS A 1 155 ? -2.888 -6.334 -1.106 1.00 87.69 155 HIS A CA 1
ATOM 1256 C C . HIS A 1 155 ? -2.354 -6.407 -2.532 1.00 87.69 155 HIS A C 1
ATOM 1258 O O . HIS A 1 155 ? -1.547 -5.577 -2.943 1.00 87.69 155 HIS A O 1
ATOM 1264 N N . MET A 1 156 ? -2.812 -7.381 -3.315 1.00 84.12 156 MET A N 1
ATOM 1265 C CA . MET A 1 156 ? -2.432 -7.471 -4.727 1.00 84.12 156 MET A CA 1
ATOM 1266 C C . MET A 1 156 ? -3.330 -6.580 -5.578 1.00 84.12 156 MET A C 1
ATOM 1268 O O . MET A 1 156 ? -4.551 -6.726 -5.579 1.00 84.12 156 MET A O 1
ATOM 1272 N N . ARG A 1 157 ? -2.736 -5.660 -6.338 1.00 80.50 157 ARG A N 1
ATOM 1273 C CA . ARG A 1 157 ? -3.468 -4.812 -7.285 1.00 80.50 157 ARG A CA 1
ATOM 1274 C C . ARG A 1 157 ? -3.747 -5.597 -8.560 1.00 80.50 157 ARG A C 1
ATOM 1276 O O . ARG A 1 157 ? -3.000 -5.538 -9.528 1.00 80.50 157 ARG A O 1
ATOM 1283 N N . ARG A 1 158 ? -4.823 -6.383 -8.519 1.00 76.44 158 ARG A N 1
ATOM 1284 C CA . ARG A 1 158 ? -5.264 -7.242 -9.630 1.00 76.44 158 ARG A CA 1
ATOM 1285 C C . ARG A 1 158 ? -6.216 -6.563 -10.600 1.00 76.44 158 ARG A C 1
ATOM 1287 O O . ARG A 1 158 ? -6.392 -7.076 -11.696 1.00 76.44 158 ARG A O 1
ATOM 1294 N N . PHE A 1 159 ? -6.848 -5.466 -10.207 1.00 72.94 159 PHE A N 1
ATOM 1295 C CA . PHE A 1 159 ? -7.881 -4.815 -11.004 1.00 72.94 159 PHE A CA 1
ATOM 1296 C C . PHE A 1 159 ? -7.417 -3.423 -11.410 1.00 72.94 159 PHE A C 1
ATOM 1298 O O . PHE A 1 159 ? -7.177 -2.569 -10.557 1.00 72.94 159 PHE A O 1
ATOM 1305 N N . THR A 1 160 ? -7.316 -3.187 -12.712 1.00 66.31 160 THR A N 1
ATOM 1306 C CA . THR A 1 160 ? -7.033 -1.872 -13.288 1.00 66.31 160 THR A CA 1
ATOM 1307 C C . THR A 1 160 ? -8.246 -1.417 -14.085 1.00 66.31 160 THR A C 1
ATOM 1309 O O . THR A 1 160 ? -8.683 -2.090 -15.016 1.00 66.31 160 THR A O 1
ATOM 1312 N N . LYS A 1 161 ? -8.830 -0.275 -13.706 1.00 63.06 161 LYS A N 1
ATOM 1313 C CA . LYS A 1 161 ? -9.891 0.376 -14.483 1.00 63.06 161 LYS A CA 1
ATOM 1314 C C . LYS A 1 161 ? -9.250 1.155 -15.626 1.00 63.06 161 LYS A C 1
ATOM 1316 O O . LYS A 1 161 ? -8.594 2.161 -15.375 1.00 63.06 161 LYS A O 1
ATOM 1321 N N . ASN A 1 162 ? -9.440 0.692 -16.857 1.00 62.53 162 ASN A N 1
ATOM 1322 C CA . ASN A 1 162 ? -9.208 1.503 -18.048 1.00 62.53 162 ASN A CA 1
ATOM 1323 C C . ASN A 1 162 ? -10.503 2.274 -18.382 1.00 62.53 162 ASN A C 1
ATOM 1325 O O . ASN A 1 162 ? -11.568 1.952 -17.856 1.00 62.53 162 ASN A O 1
ATOM 1329 N N . ASN A 1 163 ? -10.435 3.266 -19.272 1.00 57.88 163 ASN A N 1
ATOM 1330 C CA . ASN A 1 163 ? -11.574 4.099 -19.681 1.00 57.88 163 ASN A CA 1
ATOM 1331 C C . ASN A 1 163 ? -12.769 3.295 -20.238 1.00 57.88 163 ASN A C 1
ATOM 1333 O O . ASN A 1 163 ? -13.875 3.824 -20.287 1.00 57.88 163 ASN A O 1
ATOM 1337 N N . PHE A 1 164 ? -12.563 2.033 -20.635 1.00 60.47 164 PHE A N 1
ATOM 1338 C CA . PHE A 1 164 ? -13.572 1.197 -21.294 1.00 60.47 164 PHE A CA 1
ATOM 1339 C C . PHE A 1 164 ? -13.979 -0.057 -20.505 1.00 60.47 164 PHE A C 1
ATOM 1341 O O . PHE A 1 164 ? -15.100 -0.531 -20.660 1.00 60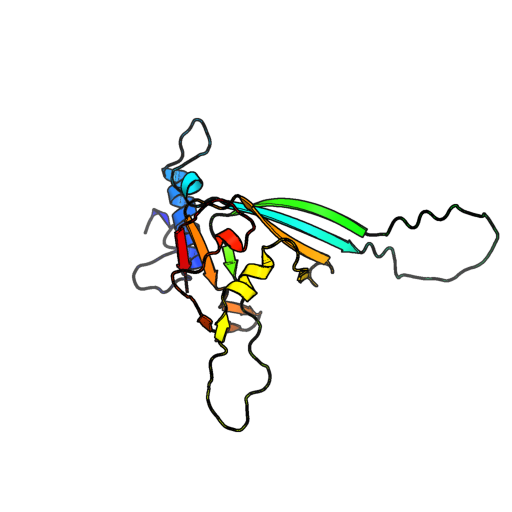.47 164 PHE A O 1
ATOM 1348 N N . PHE A 1 165 ? -13.104 -0.616 -19.665 1.00 58.59 165 PHE A N 1
ATOM 1349 C CA . PHE A 1 165 ? -13.373 -1.858 -18.933 1.00 58.59 165 PHE A CA 1
ATOM 1350 C C . PHE A 1 165 ? -12.449 -2.023 -17.718 1.00 58.59 165 PHE A C 1
ATOM 1352 O O . PHE A 1 165 ? -11.382 -1.412 -17.627 1.00 58.59 165 PHE A O 1
ATOM 1359 N N . ILE A 1 166 ? -12.872 -2.866 -16.769 1.00 64.50 166 ILE A N 1
ATOM 1360 C CA . ILE A 1 166 ? -12.017 -3.353 -15.681 1.00 64.50 166 ILE A CA 1
ATOM 1361 C C . ILE A 1 166 ? -11.209 -4.525 -16.229 1.00 64.50 166 ILE A C 1
ATOM 1363 O O . ILE A 1 166 ? -11.765 -5.577 -16.535 1.00 64.50 166 ILE A O 1
ATOM 1367 N N . GLU A 1 167 ? -9.899 -4.347 -16.330 1.00 70.44 167 GLU A N 1
ATOM 1368 C CA . GLU A 1 167 ? -8.977 -5.412 -16.696 1.00 70.44 167 GLU A CA 1
ATOM 1369 C C . GLU A 1 167 ? -8.491 -6.118 -15.426 1.00 70.44 167 GLU A C 1
ATOM 1371 O O . GLU A 1 167 ? -8.037 -5.478 -14.471 1.00 70.44 167 GLU A O 1
ATOM 1376 N N . LYS A 1 168 ? -8.630 -7.448 -15.392 1.00 65.69 168 LYS A N 1
ATOM 1377 C CA . LYS A 1 168 ? -8.155 -8.285 -14.289 1.00 65.69 168 LYS A CA 1
ATOM 1378 C C . LYS A 1 168 ? -6.827 -8.914 -14.682 1.00 65.69 168 LYS A C 1
ATOM 1380 O O . LYS A 1 168 ? -6.784 -9.723 -15.602 1.00 65.69 168 LYS A O 1
ATOM 1385 N N . ASN A 1 169 ? -5.773 -8.615 -13.933 1.00 66.44 169 ASN A N 1
ATOM 1386 C CA . ASN A 1 169 ? -4.492 -9.292 -14.059 1.00 66.44 169 ASN A CA 1
ATOM 1387 C C . ASN A 1 169 ? -4.614 -10.729 -13.496 1.00 66.44 169 ASN A C 1
ATOM 1389 O O . ASN A 1 169 ? -4.854 -10.896 -12.289 1.00 66.44 169 ASN A O 1
ATOM 1393 N N . PRO A 1 170 ? -4.482 -11.776 -14.338 1.00 62.50 170 PRO A N 1
ATOM 1394 C CA . PRO A 1 170 ? -4.651 -13.154 -13.894 1.00 62.50 170 PRO A CA 1
ATOM 1395 C C . PRO A 1 170 ? -3.478 -13.647 -13.030 1.00 62.50 170 PRO A C 1
ATOM 1397 O O . PRO A 1 170 ? -3.678 -14.576 -12.257 1.00 62.50 170 PRO A O 1
ATOM 1400 N N . THR A 1 171 ? -2.299 -13.012 -13.092 1.00 61.66 171 THR A N 1
ATOM 1401 C CA . THR A 1 171 ? -1.034 -13.447 -12.459 1.00 61.66 171 THR A CA 1
ATOM 1402 C C . THR A 1 171 ? -1.193 -13.829 -10.989 1.00 61.66 171 THR A C 1
ATOM 1404 O O . THR A 1 171 ? -1.603 -13.012 -10.163 1.00 61.66 171 THR A O 1
ATOM 1407 N N . LEU A 1 172 ? -0.862 -15.062 -10.609 1.00 62.41 172 LEU A N 1
ATOM 1408 C CA . LEU A 1 172 ? -0.908 -15.514 -9.218 1.00 62.41 172 LEU A CA 1
ATOM 1409 C C . LEU A 1 172 ? 0.391 -15.137 -8.502 1.00 62.41 172 LEU A C 1
ATOM 1411 O O . LEU A 1 172 ? 1.488 -15.405 -8.978 1.00 62.41 172 LEU A O 1
ATOM 1415 N N . GLY A 1 173 ? 0.253 -14.502 -7.336 1.00 55.66 173 GLY A N 1
ATOM 1416 C CA . GLY A 1 173 ? 1.376 -14.321 -6.424 1.00 55.66 173 GLY A CA 1
ATOM 1417 C C . GLY A 1 173 ? 1.532 -15.595 -5.605 1.00 55.66 173 GLY A C 1
ATOM 1418 O O . GLY A 1 173 ? 0.627 -15.924 -4.824 1.00 55.66 173 GLY A O 1
ATOM 1419 N N . GLU A 1 174 ? 2.642 -16.310 -5.780 1.00 55.16 174 GLU A N 1
ATOM 1420 C CA . GLU A 1 174 ? 2.980 -17.427 -4.898 1.00 55.16 174 GLU A CA 1
ATOM 1421 C C . GLU A 1 174 ? 3.232 -16.868 -3.495 1.00 55.16 174 GLU A C 1
ATOM 1423 O O . GLU A 1 174 ? 4.149 -16.073 -3.267 1.00 55.16 174 GLU A O 1
ATOM 1428 N N . PHE A 1 175 ? 2.357 -17.239 -2.558 1.00 51.66 175 PHE A N 1
ATOM 1429 C CA . PHE A 1 175 ? 2.454 -16.839 -1.161 1.00 51.66 175 PHE A CA 1
ATOM 1430 C C . PHE A 1 175 ? 2.908 -18.040 -0.349 1.00 51.66 175 PHE A C 1
ATOM 1432 O O . PHE A 1 175 ? 2.112 -18.926 -0.042 1.00 51.66 175 PHE A O 1
ATOM 1439 N N . TYR A 1 176 ? 4.183 -18.058 0.018 1.00 50.75 176 TYR A N 1
ATOM 1440 C CA . TYR A 1 176 ? 4.655 -18.939 1.072 1.00 50.75 176 TYR A CA 1
ATOM 1441 C C . TYR A 1 176 ? 4.308 -18.258 2.398 1.00 50.75 176 TYR A C 1
ATOM 1443 O O . TYR A 1 176 ? 4.768 -17.147 2.660 1.00 50.75 176 TYR A O 1
ATOM 1451 N N . ALA A 1 177 ? 3.475 -18.901 3.223 1.00 40.56 177 ALA A N 1
ATOM 1452 C CA . ALA A 1 177 ? 2.951 -18.352 4.483 1.00 40.56 177 ALA A CA 1
ATOM 1453 C C . ALA A 1 177 ? 4.037 -17.920 5.495 1.00 40.56 177 ALA A C 1
ATOM 1455 O O . ALA A 1 177 ? 3.739 -17.246 6.476 1.00 40.56 177 ALA A O 1
ATOM 1456 N N . PHE A 1 178 ? 5.298 -18.265 5.224 1.00 42.53 178 PHE A N 1
ATOM 1457 C CA . PHE A 1 178 ? 6.483 -17.924 6.004 1.00 42.53 178 PHE A CA 1
ATOM 1458 C C . PHE A 1 178 ? 7.466 -17.029 5.238 1.00 42.53 178 PHE A C 1
ATOM 1460 O O . PHE A 1 178 ? 8.677 -17.153 5.416 1.00 42.53 178 PHE A O 1
ATOM 1467 N N . LEU A 1 179 ? 6.988 -16.134 4.364 1.00 50.53 179 LEU A N 1
ATOM 1468 C CA . LEU A 1 179 ? 7.888 -15.176 3.726 1.00 50.53 179 LEU A CA 1
ATOM 1469 C C . LEU A 1 179 ? 8.519 -14.288 4.809 1.00 50.53 179 LEU A C 1
ATOM 1471 O O . LEU A 1 179 ? 7.847 -13.483 5.454 1.00 50.53 179 LEU A O 1
ATOM 1475 N N . ASN A 1 180 ? 9.822 -14.453 5.018 1.00 53.19 180 ASN A N 1
ATOM 1476 C CA . ASN A 1 180 ? 10.602 -13.678 5.970 1.00 53.19 180 ASN A CA 1
ATOM 1477 C C . ASN A 1 180 ? 10.870 -12.276 5.388 1.00 53.19 180 ASN A C 1
ATOM 1479 O O . ASN A 1 180 ? 11.987 -11.946 5.000 1.00 53.19 180 ASN A O 1
ATOM 1483 N N . VAL A 1 181 ? 9.818 -11.452 5.291 1.00 57.28 181 VAL A N 1
ATOM 1484 C CA . VAL A 1 181 ? 9.848 -10.073 4.743 1.00 57.28 181 VAL A CA 1
ATOM 1485 C C . VAL A 1 181 ? 10.832 -9.168 5.502 1.00 57.28 181 VAL A C 1
ATOM 1487 O O . VAL A 1 181 ? 11.303 -8.162 4.986 1.00 57.28 181 VAL A O 1
ATOM 1490 N N . ILE A 1 182 ? 11.187 -9.573 6.716 1.00 53.47 182 ILE A N 1
ATOM 1491 C CA . ILE A 1 182 ? 12.088 -8.911 7.660 1.00 53.47 182 ILE A CA 1
ATOM 1492 C C . ILE A 1 182 ? 13.498 -8.794 7.080 1.00 53.47 182 ILE A C 1
ATOM 1494 O O . ILE A 1 182 ? 14.055 -7.700 7.032 1.00 53.47 182 ILE A O 1
ATOM 1498 N N . GLY A 1 183 ? 14.040 -9.913 6.581 1.00 56.34 183 GLY A N 1
ATOM 1499 C CA . GLY A 1 183 ? 15.355 -9.934 5.939 1.00 56.34 183 GLY A CA 1
ATOM 1500 C C . GLY A 1 183 ? 15.370 -9.176 4.614 1.00 56.34 183 GLY A C 1
ATOM 1501 O O . GLY A 1 183 ? 16.421 -8.729 4.180 1.00 56.34 183 GLY A O 1
ATOM 1502 N N . PHE A 1 184 ? 14.200 -9.001 3.996 1.00 58.53 184 PHE A N 1
ATOM 1503 C CA . PHE A 1 184 ? 14.063 -8.334 2.710 1.00 58.53 184 PHE A CA 1
ATOM 1504 C C . PHE A 1 184 ? 13.996 -6.805 2.831 1.00 58.53 184 PHE A C 1
ATOM 1506 O O . PHE A 1 184 ? 14.670 -6.091 2.102 1.00 58.53 184 PHE A O 1
ATOM 1513 N N . LEU A 1 185 ? 13.209 -6.284 3.775 1.00 62.47 185 LEU A N 1
ATOM 1514 C CA . LEU A 1 185 ? 13.064 -4.838 3.988 1.00 62.47 185 LEU A CA 1
ATOM 1515 C C . LEU A 1 185 ? 14.157 -4.256 4.903 1.00 62.47 185 LEU A C 1
ATOM 1517 O O . LEU A 1 185 ? 13.944 -3.206 5.506 1.00 62.47 185 LEU A O 1
ATOM 1521 N N . ASN A 1 186 ? 15.300 -4.946 5.041 1.00 57.59 186 ASN A N 1
ATOM 1522 C CA . ASN A 1 186 ? 16.429 -4.547 5.892 1.00 57.59 186 ASN A CA 1
ATOM 1523 C C . ASN A 1 186 ? 16.002 -4.116 7.309 1.00 57.59 186 ASN A C 1
ATOM 1525 O O . ASN A 1 186 ? 16.551 -3.181 7.892 1.00 57.59 186 ASN A O 1
ATOM 1529 N N . SER A 1 187 ? 14.989 -4.778 7.875 1.00 56.84 187 SER A N 1
ATOM 1530 C CA . SER A 1 187 ? 14.450 -4.433 9.189 1.00 56.84 187 SER A CA 1
ATOM 1531 C C . SER A 1 187 ? 14.801 -5.522 10.189 1.00 56.84 187 SER A C 1
ATOM 1533 O O . SER A 1 187 ? 14.560 -6.690 9.935 1.00 56.84 187 SER A O 1
ATOM 1535 N N . SER A 1 188 ? 15.313 -5.175 11.370 1.00 52.28 188 SER A N 1
ATOM 1536 C CA . SER A 1 188 ? 15.608 -6.164 12.423 1.00 52.28 188 SER A CA 1
ATOM 1537 C C . SER A 1 188 ? 14.356 -6.698 13.144 1.00 52.28 188 SER A C 1
ATOM 1539 O O . SER A 1 188 ? 14.476 -7.490 14.077 1.00 52.28 188 SER A O 1
ATOM 1541 N N . LYS A 1 189 ? 13.147 -6.244 12.778 1.00 58.28 189 LYS A N 1
ATOM 1542 C CA . LYS A 1 189 ? 11.902 -6.511 13.521 1.00 58.28 189 LYS A CA 1
ATOM 1543 C C . LYS A 1 189 ? 11.001 -7.506 12.802 1.00 58.28 189 LYS A C 1
ATOM 1545 O O . LYS A 1 189 ? 10.706 -7.332 11.625 1.00 58.28 189 LYS A O 1
ATOM 1550 N N . LYS A 1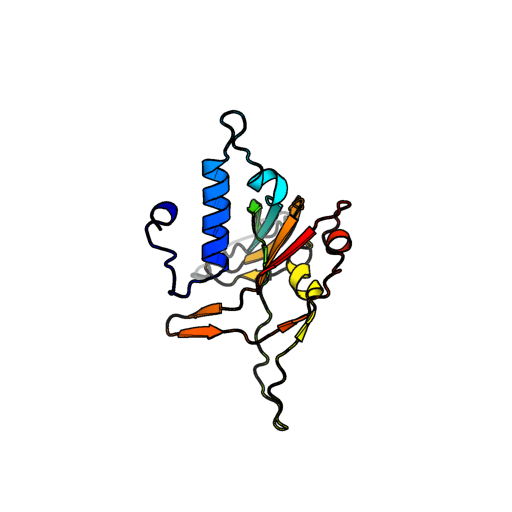 190 ? 10.487 -8.500 13.541 1.00 58.62 190 LYS A N 1
ATOM 1551 C CA . LYS A 1 190 ? 9.468 -9.420 13.021 1.00 58.62 190 LYS A CA 1
ATOM 1552 C C . LYS A 1 190 ? 8.103 -8.741 12.895 1.00 58.62 190 LYS A C 1
ATOM 1554 O O . LYS A 1 190 ? 7.651 -8.130 13.857 1.00 58.62 190 LYS A O 1
ATOM 1559 N N . ALA A 1 191 ? 7.450 -8.890 11.741 1.00 67.44 191 ALA A N 1
ATOM 1560 C CA . ALA A 1 191 ? 6.071 -8.456 11.514 1.00 67.44 191 ALA A CA 1
ATOM 1561 C C . ALA A 1 191 ? 5.199 -9.639 11.076 1.00 67.44 191 ALA A C 1
ATOM 1563 O O . ALA A 1 191 ? 5.633 -10.467 10.274 1.00 67.44 191 ALA A O 1
ATOM 1564 N N . GLY A 1 192 ? 3.970 -9.712 11.592 1.00 72.44 192 GLY A N 1
ATOM 1565 C CA . GLY A 1 192 ? 2.954 -10.625 11.062 1.00 72.44 192 GLY A CA 1
ATOM 1566 C C . GLY A 1 192 ? 2.448 -10.125 9.708 1.00 72.44 192 GLY A C 1
ATOM 1567 O O . GLY A 1 192 ? 2.364 -8.917 9.506 1.00 72.44 192 GLY A O 1
ATOM 1568 N N . ILE A 1 193 ? 2.111 -11.017 8.775 1.00 77.19 193 ILE A N 1
ATOM 1569 C CA . ILE A 1 193 ? 1.678 -10.634 7.420 1.00 77.19 193 ILE A CA 1
ATOM 1570 C C . ILE A 1 193 ? 0.234 -11.070 7.196 1.00 77.19 193 ILE A C 1
ATOM 1572 O O . ILE A 1 193 ? -0.101 -12.239 7.375 1.00 77.19 193 ILE A O 1
ATOM 1576 N N . LEU A 1 194 ? -0.603 -10.135 6.750 1.00 76.38 194 LEU A N 1
ATOM 1577 C CA . LEU A 1 194 ? -1.955 -10.395 6.268 1.00 76.38 194 LEU A CA 1
ATOM 1578 C C . LEU A 1 194 ? -2.011 -10.098 4.766 1.00 76.38 194 LEU A C 1
ATOM 1580 O O . LEU A 1 194 ? -1.844 -8.950 4.362 1.00 76.38 194 LEU A O 1
ATOM 1584 N N . LEU A 1 195 ? -2.253 -11.118 3.938 1.00 74.81 195 LEU A N 1
ATOM 1585 C CA . LEU A 1 195 ? -2.410 -10.952 2.491 1.00 74.81 195 LEU A CA 1
ATOM 1586 C C . LEU A 1 195 ? -3.893 -10.917 2.104 1.00 74.81 195 LEU A C 1
ATOM 1588 O O . LEU A 1 195 ? -4.630 -11.866 2.360 1.00 74.81 195 LEU A O 1
ATOM 1592 N N . ILE A 1 196 ? -4.297 -9.854 1.415 1.00 74.06 196 ILE A N 1
ATOM 1593 C CA . ILE A 1 196 ? -5.613 -9.712 0.787 1.00 74.06 196 ILE A CA 1
ATOM 1594 C C . ILE A 1 196 ? -5.452 -10.023 -0.708 1.00 74.06 196 ILE A C 1
ATOM 1596 O O . ILE A 1 196 ? -4.668 -9.364 -1.405 1.00 74.06 196 ILE A O 1
ATOM 1600 N N . ARG A 1 197 ? -6.148 -11.066 -1.178 1.00 66.12 197 ARG A N 1
ATOM 1601 C CA . ARG A 1 197 ? -6.112 -11.535 -2.571 1.00 66.12 197 ARG A CA 1
ATOM 1602 C C . ARG A 1 197 ? -7.225 -10.946 -3.423 1.00 66.12 197 ARG A C 1
ATOM 1604 O O . ARG A 1 197 ? -8.344 -10.788 -2.893 1.00 66.12 197 ARG A O 1
#

Foldseek 3Di:
DVLCPCPDDPPDDDDPVVVVVSVLVSQLVVQQDPPPSDGPSCQFQKFKKKKKKKAQDDPDPDDDDDDDDDDDDDDPPPVGRIDIDIDMDIDRAAEFEDDADDPDDPPPDDPPQAEDEVLVRCLQALQPDWDFDPPPHTITMGMHTPGDGQAYEYEYPQWDDDPPDTHGRSHHHDDDLPPQCCVSNVHPDDHHYHYDD

InterPro domains:
  IPR001394 Peptidase C19, ubiquitin carboxyl-terminal hydrolase [PF00443] (2-190)
  IPR028889 Ubiquitin specific protease UPS, catalytic domain [PS50235] (1-197)
  IPR038765 Papain-like cysteine peptidase superfamily [SSF54001] (6-184)
  IPR050185 Ubiquitin carboxyl-terminal hydrolase [PTHR21646] (6-175)

Organism: Vitis vinifera (NCBI:txid29760)

Radius of gyration: 22.8 Å; chains: 1; bounding box: 61×61×58 Å

Secondary structure (DSSP, 8-state):
-TTTTTSS-TTS---HHHHHHHHHHHHHHHT-BTTTTB-HHHHHH-EEEEEEEEEE-----S------------------SEEEEEEEEEESEEEEEPPPPPSS--TT----PPEEEHHHHHGGGEEEEEEEE-SSS-EEEEEEEEE--SEEEEEEE-EEE-SS-EEE---EEE--TT--HHHHTT-SS--EEEEE-

pLDDT: mean 74.85, std 17.56, range [35.84, 95.12]

Sequence (197 aa):
MKASKKRFRIGAQSDPVEFMSWLLNTLHGDLRTSKKNSSIIYNCFQGELEVVKEIPNKGFFEKRENGDDQNKATTADEHADVILETCRMPFLMLGLDLPPPPLFKDVMEKNIIPQVPLFNILKKFDGELVTEVVRPRIARMRYRVTRLPQYLILHMRRFTKNNFFIEKNPTLGEFYAFLNVIGFLNSSKKAGILLIR